Protein AF-A0A842T5D6-F1 (afdb_monomer)

Solvent-accessible surface area (backbone atoms only — not comparable to full-atom values): 11719 Å² total; per-residue (Å²): 133,87,76,59,63,80,82,83,88,84,80,86,70,78,47,55,60,54,47,52,52,49,50,51,52,53,47,25,53,52,51,33,50,43,33,45,76,50,74,67,52,75,50,101,81,67,41,67,44,78,84,56,74,56,72,67,56,36,48,51,50,15,64,78,65,44,40,44,42,70,58,49,44,52,51,50,48,53,39,40,53,52,49,51,52,52,48,50,45,62,73,70,47,82,76,74,85,58,92,53,62,68,60,45,52,55,50,46,53,53,50,50,52,54,47,38,72,66,53,51,61,61,64,62,71,56,26,54,52,44,42,54,54,50,52,52,50,32,61,75,67,76,49,82,73,57,64,32,37,51,49,30,51,29,51,49,57,38,44,73,68,44,82,91,51,93,73,59,65,36,67,68,50,48,21,60,76,43,70,31,54,69,67,62,43,52,54,50,50,50,52,34,33,78,69,69,76,41,59,93,90,112

Structure (mmCIF, N/CA/C/O backbone):
data_AF-A0A842T5D6-F1
#
_entry.id   AF-A0A842T5D6-F1
#
loop_
_atom_site.group_PDB
_atom_site.id
_atom_site.type_symbol
_atom_site.label_atom_id
_atom_site.label_alt_id
_atom_site.label_comp_id
_atom_site.label_asym_id
_atom_site.label_entity_id
_atom_site.label_seq_id
_atom_site.pdbx_PDB_ins_code
_atom_site.Cartn_x
_atom_site.Cartn_y
_atom_site.Cartn_z
_atom_site.occupancy
_atom_site.B_iso_or_equiv
_atom_site.auth_seq_id
_atom_site.auth_comp_id
_atom_site.auth_asym_id
_atom_site.auth_atom_id
_atom_site.pdbx_PDB_model_num
ATOM 1 N N . MET A 1 1 ? -28.691 -6.716 17.947 1.00 33.22 1 MET A N 1
ATOM 2 C CA . MET A 1 1 ? -27.737 -7.360 18.878 1.00 33.22 1 MET A CA 1
ATOM 3 C C . MET A 1 1 ? -26.322 -7.101 18.388 1.00 33.22 1 MET A C 1
ATOM 5 O O . MET A 1 1 ? -25.915 -7.668 17.383 1.00 33.22 1 MET A O 1
ATOM 9 N N . THR A 1 2 ? -25.600 -6.201 19.044 1.00 32.84 2 THR A N 1
ATOM 10 C CA . THR A 1 2 ? -24.241 -5.786 18.675 1.00 32.84 2 THR A CA 1
ATOM 11 C C . THR A 1 2 ? -23.240 -6.795 19.240 1.00 32.84 2 THR A C 1
ATOM 13 O O . THR A 1 2 ? -22.944 -6.778 20.432 1.00 32.84 2 THR A O 1
ATOM 16 N N . LYS A 1 3 ? -22.736 -7.714 18.406 1.00 35.47 3 LYS A N 1
ATOM 17 C CA . LYS A 1 3 ? -21.612 -8.594 18.769 1.00 35.47 3 LYS A CA 1
ATOM 18 C C . LYS A 1 3 ? -20.319 -7.781 18.705 1.00 35.47 3 LYS A C 1
ATOM 20 O O . LYS A 1 3 ? -19.611 -7.805 17.706 1.00 35.47 3 LYS A O 1
ATOM 25 N N . VAL A 1 4 ? -20.060 -7.004 19.749 1.00 40.66 4 VAL A N 1
ATOM 26 C CA . VAL A 1 4 ? -18.816 -6.248 19.903 1.00 40.66 4 VAL A CA 1
ATOM 27 C C . VAL A 1 4 ? -17.854 -7.108 20.723 1.00 40.66 4 VAL A C 1
ATOM 29 O O . VAL A 1 4 ? -18.161 -7.468 21.858 1.00 40.66 4 VAL A O 1
ATOM 32 N N . PHE A 1 5 ? -16.713 -7.485 20.143 1.00 45.88 5 PHE A N 1
ATOM 33 C CA . PHE A 1 5 ? -15.695 -8.274 20.841 1.00 45.88 5 PHE A CA 1
ATOM 34 C C . PHE A 1 5 ? -15.020 -7.427 21.929 1.00 45.88 5 PHE A C 1
ATOM 36 O O . PHE A 1 5 ? -14.322 -6.464 21.618 1.00 45.88 5 PHE A O 1
ATOM 43 N N . ASN A 1 6 ? -15.212 -7.795 23.200 1.00 37.66 6 ASN A N 1
ATOM 44 C CA . ASN A 1 6 ? -14.503 -7.206 24.336 1.00 37.66 6 ASN A CA 1
ATOM 45 C C . ASN A 1 6 ? -13.147 -7.895 24.516 1.00 37.66 6 ASN A C 1
ATOM 47 O O . ASN A 1 6 ? -13.098 -9.078 24.848 1.00 37.66 6 ASN A O 1
ATOM 51 N N . ILE A 1 7 ? -12.047 -7.161 24.341 1.00 52.44 7 ILE A N 1
ATOM 52 C CA . ILE A 1 7 ? -10.721 -7.648 24.734 1.00 52.44 7 ILE A CA 1
ATOM 53 C C . ILE A 1 7 ? -10.496 -7.255 26.195 1.00 52.44 7 ILE A C 1
ATOM 55 O O . ILE A 1 7 ? -10.352 -6.075 26.514 1.00 52.44 7 ILE A O 1
ATOM 59 N N . ALA A 1 8 ? -10.472 -8.240 27.090 1.00 41.38 8 ALA A N 1
ATOM 60 C CA . ALA A 1 8 ? -10.032 -8.048 28.466 1.00 41.38 8 ALA A CA 1
ATOM 61 C C . ALA A 1 8 ? -8.500 -7.912 28.497 1.00 41.38 8 ALA A C 1
ATOM 63 O O . ALA A 1 8 ? -7.782 -8.779 28.004 1.00 41.38 8 ALA A O 1
ATOM 64 N N . ILE A 1 9 ? -7.994 -6.818 29.067 1.00 47.47 9 ILE A N 1
ATOM 65 C CA . ILE A 1 9 ? -6.555 -6.567 29.211 1.00 47.47 9 ILE A CA 1
ATOM 66 C C . ILE A 1 9 ? -6.122 -6.982 30.627 1.00 47.47 9 ILE A C 1
ATOM 68 O O . ILE A 1 9 ? -6.427 -6.233 31.556 1.00 47.47 9 ILE A O 1
ATOM 72 N N . LYS A 1 10 ? -5.406 -8.119 30.801 1.00 39.44 10 LYS A N 1
ATOM 73 C CA . LYS A 1 10 ? -4.280 -8.281 31.771 1.00 39.44 10 LYS A CA 1
ATOM 74 C C . LYS A 1 10 ? -3.634 -9.691 31.887 1.00 39.44 10 LYS A C 1
ATOM 76 O O . LYS A 1 10 ? -4.327 -10.695 31.866 1.00 39.44 10 LYS A O 1
ATOM 81 N N . GLN A 1 11 ? -2.325 -9.636 32.219 1.00 38.28 11 GLN A N 1
ATOM 82 C CA . GLN A 1 11 ? -1.329 -10.617 32.738 1.00 38.28 11 GLN A CA 1
ATOM 83 C C . GLN A 1 11 ? -0.495 -11.477 31.750 1.00 38.28 11 GLN A C 1
ATOM 85 O O . GLN A 1 11 ? -0.911 -11.768 30.641 1.00 38.28 11 GLN A O 1
ATOM 90 N N . L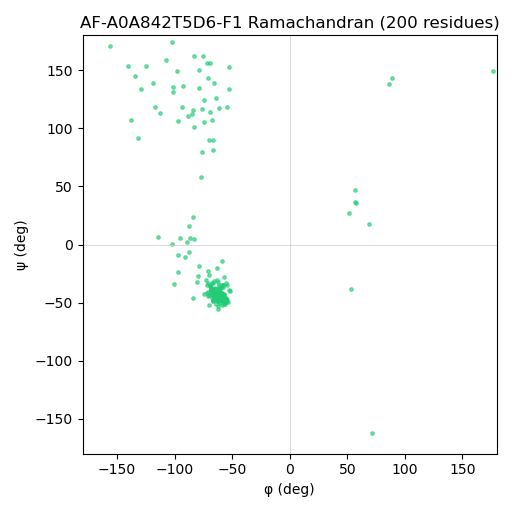YS A 1 12 ? 0.781 -11.710 32.126 1.00 49.66 12 LYS A N 1
ATOM 91 C CA . LYS A 1 12 ? 1.970 -11.9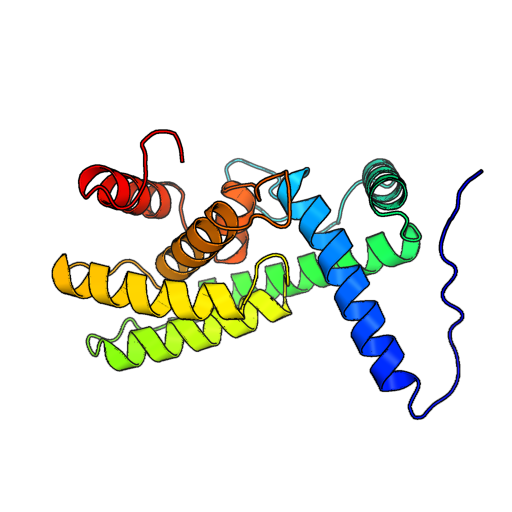35 31.267 1.00 49.66 12 LYS A CA 1
ATOM 92 C C . LYS A 1 12 ? 2.346 -13.419 31.059 1.00 49.66 12 LYS A C 1
ATOM 94 O O . LYS A 1 12 ? 2.287 -14.202 32.000 1.00 49.66 12 LYS A O 1
ATOM 99 N N . SER A 1 13 ? 2.929 -13.702 29.880 1.00 60.94 13 SER A N 1
ATOM 100 C CA . SER A 1 13 ? 3.458 -14.975 29.313 1.00 60.94 13 SER A CA 1
ATOM 101 C C . SER A 1 13 ? 2.447 -15.877 28.574 1.00 60.94 13 SER A C 1
ATOM 103 O O . SER A 1 13 ? 1.303 -15.982 28.985 1.00 60.94 13 SER A O 1
ATOM 105 N N . GLN A 1 14 ? 2.872 -16.447 27.425 1.00 54.69 14 GLN A N 1
ATOM 106 C CA . GLN A 1 14 ? 2.092 -17.079 26.322 1.00 54.69 14 GLN A CA 1
ATOM 107 C C . GLN A 1 14 ? 0.954 -16.232 25.714 1.00 54.69 14 GLN A C 1
ATOM 109 O O . GLN A 1 14 ? 0.797 -16.183 24.489 1.00 54.69 14 GLN A O 1
ATOM 114 N N . ASP A 1 15 ? 0.234 -15.491 26.542 1.00 56.53 15 ASP A N 1
ATOM 115 C CA . ASP A 1 15 ? -0.840 -14.586 26.163 1.00 56.53 15 ASP A CA 1
ATOM 116 C C . ASP A 1 15 ? -0.332 -13.329 25.452 1.00 56.53 15 ASP A C 1
ATOM 118 O O . ASP A 1 15 ? -1.050 -12.774 24.631 1.00 56.53 15 ASP A O 1
ATOM 122 N N . GLU A 1 16 ? 0.930 -12.924 25.641 1.00 58.12 16 GLU A N 1
ATOM 123 C CA . GLU A 1 16 ? 1.529 -11.810 24.883 1.00 58.12 16 GLU A CA 1
ATOM 124 C C . GLU A 1 16 ? 1.665 -12.129 23.387 1.00 58.12 16 GLU A C 1
ATOM 126 O O . GLU A 1 16 ? 1.369 -11.288 22.537 1.00 58.12 16 GLU A O 1
ATOM 131 N N . LEU A 1 17 ? 2.069 -13.359 23.043 1.00 59.62 17 LEU A N 1
ATOM 132 C CA . LEU A 1 17 ? 2.146 -13.801 21.648 1.00 59.62 17 LEU A CA 1
ATOM 133 C C . LEU A 1 17 ? 0.745 -13.860 21.038 1.00 59.62 17 LEU A C 1
ATOM 135 O O . LEU A 1 17 ? 0.534 -13.295 19.965 1.00 59.62 17 LEU A O 1
ATOM 139 N N . LYS A 1 18 ? -0.228 -14.449 21.746 1.00 58.88 18 LYS A N 1
ATOM 140 C CA . LYS A 1 18 ? -1.633 -14.472 21.308 1.00 58.88 18 LYS A CA 1
ATOM 141 C C . LYS A 1 18 ? -2.207 -13.063 21.152 1.00 58.88 18 LYS A C 1
ATOM 143 O O . LYS A 1 18 ? -2.833 -12.785 20.134 1.00 58.88 18 LYS A O 1
ATOM 148 N N . TYR A 1 19 ? -1.936 -12.162 22.093 1.00 61.53 19 TYR A N 1
ATOM 149 C CA . TYR A 1 19 ? -2.361 -10.766 22.041 1.00 61.53 19 TYR A CA 1
ATOM 150 C C . TYR A 1 19 ? -1.726 -10.027 20.864 1.00 61.53 19 TYR A C 1
ATOM 152 O O . TYR A 1 19 ? -2.423 -9.333 20.137 1.00 61.53 19 TYR A O 1
ATOM 160 N N . SER A 1 20 ? -0.424 -10.204 20.620 1.00 68.81 20 SER A N 1
ATOM 161 C CA . SER A 1 20 ? 0.259 -9.567 19.488 1.00 68.81 20 SER A CA 1
ATOM 162 C C . SER A 1 20 ? -0.260 -10.063 18.134 1.00 68.81 20 SER A C 1
ATOM 164 O O . SER A 1 20 ? -0.455 -9.265 17.217 1.00 68.81 20 SER A O 1
ATOM 166 N N . LEU A 1 21 ? -0.540 -11.365 18.008 1.00 70.81 21 LEU A N 1
ATOM 167 C CA . LEU A 1 21 ? -1.149 -11.950 16.814 1.00 70.81 21 LEU A CA 1
ATOM 168 C C . LEU A 1 21 ? -2.570 -11.423 16.617 1.00 70.81 21 LEU A C 1
ATOM 170 O O . LEU A 1 21 ? -2.922 -11.014 15.512 1.00 70.81 21 LEU A O 1
ATOM 174 N N . TYR A 1 22 ? -3.351 -11.364 17.695 1.00 82.12 22 TYR A N 1
ATOM 175 C CA . TYR A 1 22 ? -4.700 -10.820 17.672 1.00 82.12 22 TYR A CA 1
ATOM 176 C C . TYR A 1 22 ? -4.691 -9.336 17.294 1.00 82.12 22 TYR A C 1
ATOM 178 O O . TYR A 1 22 ? -5.391 -8.943 16.369 1.00 82.12 22 TYR A O 1
ATOM 186 N N . TYR A 1 23 ? -3.838 -8.520 17.917 1.00 86.31 23 TYR A N 1
ATOM 187 C CA . TYR A 1 23 ? -3.688 -7.104 17.586 1.00 86.31 23 TYR A CA 1
ATOM 188 C C . TYR A 1 23 ? -3.314 -6.905 16.118 1.00 86.31 23 TYR A C 1
ATOM 190 O O . TYR A 1 23 ? -3.910 -6.069 15.450 1.00 86.31 23 TYR A O 1
ATOM 198 N N . ASN A 1 24 ? -2.385 -7.701 15.582 1.00 87.12 24 ASN A N 1
ATOM 199 C CA . ASN A 1 24 ? -2.020 -7.634 14.167 1.00 87.12 24 ASN A CA 1
ATOM 200 C C . ASN A 1 24 ? -3.191 -8.000 13.247 1.00 87.12 24 ASN A C 1
ATOM 202 O O . ASN A 1 24 ? -3.380 -7.338 12.228 1.00 87.12 24 ASN A O 1
ATOM 206 N N . PHE A 1 25 ? -3.992 -9.002 13.614 1.00 90.31 25 PHE A N 1
ATOM 207 C CA . PHE A 1 25 ? -5.207 -9.362 12.884 1.00 90.31 25 PHE A CA 1
ATOM 208 C C . PHE A 1 25 ? -6.244 -8.227 12.911 1.00 90.31 25 PHE A C 1
ATOM 210 O O . PHE A 1 25 ? -6.761 -7.837 11.864 1.00 90.31 25 PHE A O 1
ATOM 217 N N . VAL A 1 26 ? -6.498 -7.636 14.084 1.00 93.06 26 VAL A N 1
ATOM 218 C CA . VAL A 1 26 ? -7.382 -6.469 14.243 1.00 93.06 26 VAL A CA 1
ATOM 219 C C . VAL A 1 26 ? -6.855 -5.281 13.428 1.00 93.06 26 VAL A C 1
ATOM 221 O O . VAL A 1 26 ? -7.607 -4.694 12.653 1.00 93.06 26 VAL A O 1
ATOM 224 N N . LYS A 1 27 ? -5.554 -4.972 13.521 1.00 94.75 27 LYS A N 1
ATOM 225 C CA . LYS A 1 27 ? -4.879 -3.914 12.753 1.00 94.75 27 LYS A CA 1
ATOM 226 C C . LYS A 1 27 ? -5.048 -4.124 11.252 1.00 94.75 27 LYS A C 1
ATOM 228 O O . LYS A 1 27 ? -5.433 -3.193 10.552 1.00 94.75 27 LYS A O 1
ATOM 233 N N . GLN A 1 28 ? -4.796 -5.336 10.761 1.00 94.56 28 GLN A N 1
ATOM 234 C CA . GLN A 1 28 ? -4.985 -5.693 9.356 1.00 94.56 28 GLN A CA 1
ATOM 235 C C . GLN A 1 28 ? -6.434 -5.480 8.919 1.00 94.56 28 GLN A C 1
ATOM 237 O O . GLN A 1 28 ? -6.662 -4.821 7.908 1.00 94.56 28 GLN A O 1
ATOM 242 N N . LYS A 1 29 ? -7.410 -5.975 9.687 1.00 94.38 29 LYS A N 1
ATOM 243 C CA . LYS A 1 29 ? -8.832 -5.858 9.343 1.00 94.38 29 LYS A CA 1
ATOM 244 C C . LYS A 1 29 ? -9.294 -4.398 9.285 1.00 94.38 29 LYS A C 1
ATOM 246 O O . LYS A 1 29 ? -9.894 -3.990 8.293 1.00 94.38 29 LYS A O 1
ATOM 251 N N . VAL A 1 30 ? -8.964 -3.600 10.306 1.00 95.81 30 VAL A N 1
ATOM 252 C CA . VAL A 1 30 ? -9.316 -2.169 10.369 1.00 95.81 30 VAL A CA 1
ATOM 253 C C . VAL A 1 30 ? -8.663 -1.397 9.233 1.00 95.81 30 VAL A C 1
ATOM 255 O O . VAL A 1 30 ? -9.346 -0.701 8.484 1.00 95.81 30 VAL A O 1
ATOM 258 N N . LEU A 1 31 ? -7.342 -1.517 9.078 1.00 95.94 31 LEU A N 1
ATOM 259 C CA . LEU A 1 31 ? -6.627 -0.741 8.071 1.00 95.94 31 LEU A CA 1
ATOM 260 C C . LEU A 1 31 ? -7.007 -1.169 6.659 1.00 95.94 31 LEU A C 1
ATOM 262 O O . LEU A 1 31 ? -7.084 -0.319 5.779 1.00 95.94 31 LEU A O 1
ATOM 266 N N . ARG A 1 32 ? -7.302 -2.449 6.426 1.00 94.62 32 ARG A N 1
ATOM 267 C CA . ARG A 1 32 ? -7.768 -2.893 5.115 1.00 94.62 32 ARG A CA 1
ATOM 268 C C . ARG A 1 32 ? -9.107 -2.259 4.754 1.00 94.62 32 ARG A C 1
ATOM 270 O O . ARG A 1 32 ? -9.198 -1.670 3.679 1.00 94.62 32 ARG A O 1
ATOM 277 N N . TYR A 1 33 ? -10.070 -2.270 5.678 1.00 94.62 33 TYR A N 1
ATOM 278 C CA . TYR A 1 33 ? -11.346 -1.582 5.482 1.00 94.62 33 TYR A CA 1
ATOM 279 C C . TYR A 1 33 ? -11.130 -0.096 5.165 1.00 94.62 33 TYR A C 1
ATOM 281 O O . TYR A 1 33 ? -11.655 0.407 4.175 1.00 94.62 33 TYR A O 1
ATOM 289 N N . VAL A 1 34 ? -10.274 0.596 5.928 1.00 94.06 34 VAL A N 1
ATOM 290 C CA . VAL A 1 34 ? -9.919 2.005 5.672 1.00 94.06 34 VAL A CA 1
ATOM 291 C C . VAL A 1 34 ? -9.321 2.198 4.276 1.00 94.06 34 VAL A C 1
ATOM 293 O O . VAL A 1 34 ? -9.669 3.156 3.589 1.00 94.06 34 VAL A O 1
ATOM 296 N N . PHE A 1 35 ? -8.432 1.307 3.831 1.00 94.31 35 PHE A N 1
ATOM 297 C CA . PHE A 1 35 ? -7.798 1.414 2.517 1.00 94.31 35 PHE A CA 1
ATOM 298 C C . PHE A 1 35 ? -8.757 1.138 1.349 1.00 94.31 35 PHE A C 1
ATOM 300 O O . PHE A 1 35 ? -8.508 1.650 0.252 1.00 94.31 35 PHE A O 1
ATOM 307 N N . GLN A 1 36 ? -9.817 0.361 1.570 1.00 93.31 36 GLN A N 1
ATOM 308 C CA . GLN A 1 36 ? -10.852 0.040 0.581 1.00 93.31 36 GLN A CA 1
ATOM 309 C C . GLN A 1 36 ? -11.921 1.141 0.508 1.00 93.31 36 GLN A C 1
ATOM 311 O O . GLN A 1 36 ? -12.270 1.619 -0.573 1.00 93.31 36 GLN A O 1
ATOM 316 N N . THR A 1 37 ? -12.414 1.613 1.653 1.00 90.12 37 THR A N 1
ATOM 317 C CA . THR A 1 37 ? -13.629 2.444 1.700 1.00 90.12 37 THR A CA 1
ATOM 318 C C . THR A 1 37 ? -13.352 3.934 1.839 1.00 90.12 37 THR A C 1
ATOM 320 O O . THR A 1 37 ? -14.059 4.739 1.232 1.00 90.12 37 THR A O 1
ATOM 323 N N . LEU A 1 38 ? -12.295 4.322 2.554 1.00 88.69 38 LEU A N 1
ATOM 324 C CA . LEU A 1 38 ? -12.013 5.717 2.885 1.00 88.69 38 LEU A CA 1
ATOM 325 C C . LEU A 1 38 ? -10.832 6.265 2.091 1.00 88.69 38 LEU A C 1
ATOM 327 O O . LEU A 1 38 ? -9.972 5.533 1.615 1.00 88.69 38 LEU A O 1
ATOM 331 N N . CYS A 1 39 ? -10.755 7.588 1.976 1.00 82.56 39 CYS A N 1
ATOM 332 C CA . CYS A 1 39 ? -9.559 8.273 1.500 1.00 82.56 39 CYS A CA 1
ATOM 333 C C . CYS A 1 39 ? -8.964 9.069 2.662 1.00 82.56 39 CYS A C 1
ATOM 335 O O . CYS A 1 39 ? -9.565 10.038 3.121 1.00 82.56 39 CYS A O 1
ATOM 337 N N . PHE A 1 40 ? -7.780 8.686 3.147 1.00 79.94 40 PHE A N 1
ATOM 338 C CA . PHE A 1 40 ? -7.102 9.404 4.241 1.00 79.94 40 PHE A CA 1
ATOM 339 C C . PHE A 1 40 ? -6.289 10.619 3.756 1.00 79.94 40 PHE A C 1
ATOM 341 O O . PHE A 1 40 ? -5.343 11.072 4.409 1.00 79.94 40 PHE A O 1
ATOM 348 N N . VAL A 1 41 ? -6.673 11.152 2.595 1.00 75.12 41 VAL A N 1
ATOM 349 C CA . VAL A 1 41 ? -6.043 12.275 1.906 1.00 75.12 41 VAL A CA 1
ATOM 350 C C . VAL A 1 41 ? -7.052 13.408 1.819 1.00 75.12 41 VAL A C 1
ATOM 352 O O . VAL A 1 41 ? -8.117 13.250 1.232 1.00 75.12 41 VAL A O 1
ATOM 355 N N . LYS A 1 42 ? -6.729 14.548 2.431 1.00 64.19 42 LYS A N 1
ATOM 356 C CA . LYS A 1 42 ? -7.688 15.634 2.665 1.00 64.19 42 LYS A CA 1
ATOM 357 C C . LYS A 1 42 ? -7.939 16.513 1.434 1.00 64.19 42 LYS A C 1
ATOM 359 O O . LYS A 1 42 ? -8.985 17.144 1.347 1.00 64.19 42 LYS A O 1
ATOM 364 N N . ASP A 1 43 ? -6.975 16.616 0.521 1.00 62.97 43 ASP A N 1
ATOM 365 C CA . ASP A 1 43 ? -6.981 17.624 -0.542 1.00 62.97 43 ASP A CA 1
ATOM 366 C C . ASP A 1 43 ? -6.155 17.224 -1.781 1.00 62.97 43 ASP A C 1
ATOM 368 O O . ASP A 1 43 ? -5.381 16.264 -1.772 1.00 62.97 43 ASP A O 1
ATOM 372 N N . SER A 1 44 ? -6.281 18.015 -2.856 1.00 59.53 44 SER A N 1
ATOM 373 C CA . SER A 1 44 ? -5.457 17.928 -4.078 1.00 59.53 44 SER A CA 1
ATOM 374 C C . SER A 1 44 ? -3.957 18.117 -3.820 1.00 59.53 44 SER A C 1
ATOM 376 O O . SER A 1 44 ? -3.133 17.798 -4.673 1.00 59.53 44 SER A O 1
ATOM 378 N N . ARG A 1 45 ? -3.596 18.614 -2.629 1.00 60.19 45 ARG A N 1
ATOM 379 C CA . ARG A 1 45 ? -2.215 18.746 -2.142 1.00 60.19 45 ARG A CA 1
ATOM 380 C C . ARG A 1 45 ? -1.705 17.483 -1.450 1.00 60.19 45 ARG A C 1
ATOM 382 O O . ARG A 1 45 ? -0.600 17.494 -0.908 1.00 60.19 45 ARG A O 1
ATOM 389 N N . GLU A 1 46 ? -2.494 16.413 -1.463 1.00 65.31 46 GLU A N 1
ATOM 390 C CA . GLU A 1 46 ? -2.125 15.108 -0.937 1.00 65.31 46 GLU A CA 1
ATOM 391 C C . GLU A 1 46 ? -1.722 15.142 0.556 1.00 65.31 46 GLU A C 1
ATOM 393 O O . GLU A 1 46 ? -0.808 14.426 0.991 1.00 65.31 46 GLU A O 1
ATOM 398 N N . LYS A 1 47 ? -2.375 15.984 1.375 1.00 69.06 47 LYS A N 1
ATOM 399 C CA . LYS A 1 47 ? -2.130 16.036 2.827 1.00 69.06 47 LYS A CA 1
ATOM 400 C C . LYS A 1 47 ? -2.833 14.888 3.551 1.00 69.06 47 LYS A C 1
ATOM 402 O O . LYS A 1 47 ? -4.009 14.624 3.317 1.00 69.06 47 LYS A O 1
ATOM 407 N N . ILE A 1 48 ? -2.118 14.237 4.470 1.00 72.00 48 ILE A N 1
ATOM 408 C CA . ILE A 1 48 ? -2.687 13.200 5.346 1.00 72.00 48 ILE A CA 1
ATOM 409 C C . ILE A 1 48 ? -3.622 13.851 6.368 1.00 72.00 48 ILE A C 1
ATOM 411 O O . ILE A 1 48 ? -3.322 14.928 6.892 1.00 72.00 48 ILE A O 1
ATOM 415 N N . LEU A 1 49 ? -4.719 13.169 6.690 1.00 73.69 49 LEU A N 1
ATOM 416 C CA . LEU A 1 49 ? -5.553 13.477 7.851 1.00 73.69 49 LEU A CA 1
ATOM 417 C C . LEU A 1 49 ? -4.782 13.189 9.148 1.00 73.69 49 LEU A C 1
ATOM 419 O O . LEU A 1 49 ? -4.804 12.080 9.655 1.00 73.69 49 LEU A O 1
ATOM 423 N N . ILE A 1 50 ? -4.059 14.177 9.677 1.00 67.44 50 ILE A N 1
ATOM 424 C CA . ILE A 1 50 ? -3.277 14.007 10.919 1.00 67.44 50 ILE A CA 1
ATOM 425 C C . ILE A 1 50 ? -4.195 13.938 12.148 1.00 67.44 50 ILE A C 1
ATOM 427 O O . ILE A 1 50 ? -3.893 13.236 13.102 1.00 67.44 50 ILE A O 1
ATOM 431 N N . ASN A 1 51 ? -5.342 14.618 12.103 1.00 71.31 51 ASN A N 1
ATOM 432 C CA . ASN A 1 51 ? -6.270 14.713 13.234 1.00 71.31 51 ASN A CA 1
ATOM 433 C C . ASN A 1 51 ? -7.280 13.549 13.283 1.00 71.31 51 ASN A C 1
ATOM 435 O O . ASN A 1 51 ? -8.307 13.671 13.944 1.00 71.31 51 ASN A O 1
ATOM 439 N N . GLY A 1 52 ? -7.027 12.463 12.545 1.00 79.56 52 GLY A N 1
ATOM 440 C CA . GLY A 1 52 ? -7.955 11.341 12.443 1.00 79.56 52 GLY A CA 1
ATOM 441 C C . GLY A 1 52 ? -9.211 11.643 11.621 1.00 79.56 52 GLY A C 1
ATOM 442 O O . GLY A 1 52 ? -9.251 12.578 10.812 1.00 79.56 52 GLY A O 1
ATOM 443 N N . PHE A 1 53 ? -10.226 10.804 11.816 1.00 85.25 53 PHE A N 1
ATOM 444 C CA . PHE A 1 53 ? -11.551 10.931 11.211 1.00 85.25 53 PHE A CA 1
ATOM 445 C C . PHE A 1 53 ? -12.574 11.497 12.211 1.00 85.25 53 PHE A C 1
ATOM 447 O O . PHE A 1 53 ? -12.279 11.688 13.389 1.00 85.25 53 PHE A O 1
ATOM 454 N N . SER A 1 54 ? -13.795 11.780 11.752 1.00 88.69 54 SER A N 1
ATOM 455 C CA . SER A 1 54 ? -14.897 12.124 12.656 1.00 88.69 54 SER A CA 1
ATOM 456 C C . SER A 1 54 ? -15.335 10.906 13.481 1.00 88.69 54 SER A C 1
ATOM 458 O O . SER A 1 54 ? -15.172 9.762 13.053 1.00 88.69 54 SER A O 1
ATOM 460 N N . SER A 1 55 ? -15.956 11.137 14.643 1.00 89.88 55 SER A N 1
ATOM 461 C CA . SER A 1 55 ? -16.508 10.058 15.483 1.00 89.88 55 SER A CA 1
ATOM 462 C C . SER A 1 55 ? -17.502 9.169 14.726 1.00 89.88 55 SER A C 1
ATOM 464 O O . SER A 1 55 ? -17.551 7.965 14.951 1.00 89.88 55 SER A O 1
ATOM 466 N N . GLN A 1 56 ? -18.252 9.748 13.784 1.00 92.62 56 GLN A N 1
ATOM 467 C CA . GLN A 1 56 ? -19.182 9.009 12.933 1.00 92.62 56 GLN A CA 1
ATOM 468 C C . GLN A 1 56 ? -18.461 7.966 12.064 1.00 92.62 56 GLN A C 1
ATOM 470 O O . GLN A 1 56 ? -18.871 6.811 12.034 1.00 92.62 56 GLN A O 1
ATOM 475 N N . ILE A 1 57 ? -17.336 8.335 11.444 1.00 92.19 57 ILE A N 1
ATOM 476 C CA . ILE A 1 57 ? -16.533 7.412 10.631 1.00 92.19 57 ILE A CA 1
ATOM 477 C C . ILE A 1 57 ? -15.944 6.292 11.498 1.00 92.19 57 ILE A C 1
ATOM 479 O O . ILE A 1 57 ? -15.953 5.131 11.100 1.00 92.19 57 ILE A O 1
ATOM 483 N N . TYR A 1 58 ? -15.450 6.604 12.702 1.00 93.81 58 TYR A N 1
ATOM 484 C CA . TYR A 1 58 ? -14.944 5.567 13.609 1.00 93.81 58 TYR A CA 1
ATOM 485 C C . TYR A 1 58 ? -16.030 4.564 14.007 1.00 93.81 58 TYR A C 1
ATOM 487 O O . TYR A 1 58 ? -15.766 3.359 14.049 1.00 93.81 58 TYR A O 1
ATOM 495 N N . ARG A 1 59 ? -17.254 5.044 14.247 1.00 93.56 59 ARG A N 1
ATOM 496 C CA . ARG A 1 59 ? -18.413 4.196 14.531 1.00 93.56 59 ARG A CA 1
ATOM 497 C C . ARG A 1 59 ? -18.782 3.306 13.344 1.00 93.56 59 ARG A C 1
ATOM 499 O O . ARG A 1 59 ? -19.040 2.125 13.552 1.00 93.56 59 ARG A O 1
ATOM 506 N N . GLU A 1 60 ? -18.768 3.843 12.128 1.00 94.81 60 GLU A N 1
ATOM 507 C CA . GLU A 1 60 ? -19.019 3.073 10.901 1.00 94.81 60 GLU A CA 1
ATOM 508 C C . GLU A 1 60 ? -17.982 1.958 10.727 1.00 94.81 60 GLU A C 1
ATOM 510 O O . GLU A 1 60 ? -18.342 0.791 10.605 1.00 94.81 60 GLU A O 1
ATOM 515 N N . ILE A 1 61 ? -16.686 2.273 10.833 1.00 94.44 61 ILE A N 1
ATOM 516 C CA . ILE A 1 61 ? -15.618 1.263 10.739 1.00 94.44 61 ILE A CA 1
ATOM 517 C C . ILE A 1 61 ? -15.773 0.198 11.835 1.00 94.44 61 ILE A C 1
ATOM 519 O O . ILE A 1 61 ? -15.587 -0.989 11.578 1.00 94.44 61 ILE A O 1
ATOM 523 N N . SER A 1 62 ? -16.112 0.604 13.060 1.00 94.44 62 SER A N 1
ATOM 524 C CA . SER A 1 62 ? -16.375 -0.300 14.188 1.00 94.44 62 SER A CA 1
ATOM 525 C C . SER A 1 62 ? -17.493 -1.300 13.880 1.00 94.44 62 SER A C 1
ATOM 527 O O . SER A 1 62 ? -17.328 -2.500 14.109 1.00 94.44 62 SER A O 1
ATOM 529 N N . GLN A 1 63 ? -18.597 -0.826 13.297 1.00 94.44 63 GLN A N 1
ATOM 530 C CA . GLN A 1 63 ? -19.733 -1.664 12.910 1.00 94.44 63 GLN A CA 1
ATOM 531 C C . GLN A 1 63 ? -19.369 -2.640 11.787 1.00 94.44 63 GLN A C 1
ATOM 533 O O . GLN A 1 63 ? -19.614 -3.835 11.930 1.00 94.44 63 GLN A O 1
ATOM 538 N N . GLU A 1 64 ? -18.717 -2.156 10.731 1.00 93.75 64 GLU A N 1
ATOM 539 C CA . GLU A 1 64 ? -18.351 -2.959 9.555 1.00 93.75 64 GLU A CA 1
ATOM 540 C C . GLU A 1 64 ? -17.263 -3.995 9.863 1.00 93.75 64 GLU A C 1
ATOM 542 O O . GLU A 1 64 ? -17.264 -5.123 9.368 1.00 93.75 64 GLU A O 1
ATOM 547 N N . THR A 1 65 ? -16.319 -3.645 10.736 1.00 92.44 65 THR A N 1
ATOM 548 C CA . THR A 1 65 ? -15.223 -4.549 11.106 1.00 92.44 65 THR A CA 1
ATOM 549 C C . THR A 1 65 ? -15.537 -5.420 12.321 1.00 92.44 65 THR A C 1
ATOM 551 O O . THR A 1 65 ? -14.805 -6.387 12.568 1.00 92.44 65 THR A O 1
ATOM 554 N N . TYR A 1 66 ? -16.631 -5.148 13.039 1.00 93.75 66 TYR A N 1
ATOM 555 C CA . TYR A 1 66 ? -17.000 -5.768 14.320 1.00 93.75 66 TYR A CA 1
ATOM 556 C C . TYR A 1 66 ? -15.919 -5.614 15.405 1.00 93.75 66 TYR A C 1
ATOM 558 O O . TYR A 1 66 ? -15.677 -6.523 16.204 1.00 93.75 66 TYR A O 1
ATOM 566 N N . ILE A 1 67 ? -15.242 -4.465 15.423 1.00 92.00 67 ILE A N 1
ATOM 567 C CA . ILE A 1 67 ? -14.158 -4.138 16.358 1.00 92.00 67 ILE A CA 1
ATOM 568 C C . ILE A 1 67 ? -14.584 -2.925 17.175 1.00 92.00 67 ILE A C 1
ATOM 570 O O . ILE A 1 67 ? -15.148 -1.986 16.635 1.00 92.00 67 ILE A O 1
ATOM 574 N N . GLN A 1 68 ? -14.296 -2.925 18.478 1.00 91.44 68 GLN A N 1
ATOM 575 C CA . GLN A 1 68 ? -14.641 -1.811 19.363 1.00 91.44 68 GLN A CA 1
ATOM 576 C C . GLN A 1 68 ? -14.128 -0.464 18.836 1.00 91.44 68 GLN A C 1
ATOM 578 O O . GLN A 1 68 ? -12.953 -0.331 18.495 1.00 91.44 68 GLN A O 1
ATOM 583 N N . GLU A 1 69 ? -14.993 0.554 18.859 1.00 92.25 69 GLU A N 1
ATOM 584 C CA . GLU A 1 69 ? -14.705 1.903 18.348 1.00 92.25 69 GLU A CA 1
ATOM 585 C C . GLU A 1 69 ? -13.408 2.493 18.921 1.00 92.25 69 GLU A C 1
ATOM 587 O O . GLU A 1 69 ? -12.615 3.072 18.180 1.00 92.25 69 GLU A O 1
ATOM 592 N N . PHE A 1 70 ? -13.130 2.286 20.214 1.00 90.44 70 PHE A N 1
ATOM 593 C CA . PHE A 1 70 ? -11.892 2.785 20.817 1.00 90.44 70 PHE A CA 1
ATOM 594 C C . PHE A 1 70 ? -10.635 2.113 20.235 1.00 90.44 70 PHE A C 1
ATOM 596 O O . PHE A 1 70 ? -9.630 2.790 20.036 1.00 90.44 70 PHE A O 1
ATOM 603 N N . LEU A 1 71 ? -10.682 0.811 19.923 1.00 92.06 71 LEU A N 1
ATOM 604 C CA . LEU A 1 71 ? -9.563 0.095 19.297 1.00 92.06 71 LEU A CA 1
ATOM 605 C C . LEU A 1 71 ? -9.369 0.546 17.855 1.00 92.06 71 LEU A C 1
ATOM 607 O O . LEU A 1 71 ? -8.240 0.778 17.434 1.00 92.06 71 LEU A O 1
ATOM 611 N N . VAL A 1 72 ? -10.469 0.699 17.112 1.00 94.06 72 VAL A N 1
ATOM 612 C CA . VAL A 1 72 ? -10.450 1.246 15.751 1.00 94.06 72 VAL A CA 1
ATOM 613 C C . VAL A 1 72 ? -9.766 2.611 15.747 1.00 94.06 72 VAL A C 1
ATOM 615 O O . VAL A 1 72 ? -8.868 2.847 14.937 1.00 94.06 72 VAL A O 1
ATOM 618 N N . LYS A 1 73 ? -10.156 3.490 16.676 1.00 93.38 73 LYS A N 1
ATOM 619 C CA . LYS A 1 73 ? -9.573 4.822 16.818 1.00 93.38 73 LYS A CA 1
ATOM 620 C C . LYS A 1 73 ? -8.066 4.756 17.075 1.00 93.38 73 LYS A C 1
ATOM 622 O O . LYS A 1 73 ? -7.320 5.355 16.306 1.00 93.38 73 LYS A O 1
ATOM 627 N N . ILE A 1 74 ? -7.627 3.979 18.071 1.00 92.44 74 ILE A N 1
ATOM 628 C CA . ILE A 1 74 ? -6.201 3.800 18.403 1.00 92.44 74 ILE A CA 1
ATOM 629 C C . ILE A 1 74 ? -5.410 3.308 17.185 1.00 92.44 74 ILE A C 1
ATOM 631 O O . ILE A 1 74 ? -4.419 3.925 16.807 1.00 92.44 74 ILE A O 1
ATOM 635 N N . ILE A 1 75 ? -5.876 2.245 16.524 1.00 94.88 75 ILE A N 1
ATOM 636 C CA . ILE A 1 75 ? -5.192 1.648 15.368 1.00 94.88 75 ILE A CA 1
ATOM 637 C C . ILE A 1 75 ? -5.020 2.662 14.233 1.00 94.88 75 ILE A C 1
ATOM 639 O O . ILE A 1 75 ? -3.958 2.733 13.611 1.00 94.88 75 ILE A O 1
ATOM 643 N N . ILE A 1 76 ? -6.068 3.432 13.939 1.00 94.38 76 ILE A N 1
ATOM 644 C CA . ILE A 1 76 ? -6.047 4.413 12.853 1.00 94.38 76 ILE A CA 1
ATOM 645 C C . ILE A 1 76 ? -5.150 5.598 13.208 1.00 94.38 76 ILE A C 1
ATOM 647 O O . ILE A 1 76 ? -4.369 6.029 12.363 1.00 94.38 76 ILE A O 1
ATOM 651 N N . GLU A 1 77 ? -5.238 6.122 14.429 1.00 91.94 77 GLU A N 1
ATOM 652 C CA . GLU A 1 77 ? -4.401 7.238 14.880 1.00 91.94 77 GLU A CA 1
ATOM 653 C C . GLU A 1 77 ? -2.913 6.854 14.891 1.00 91.94 77 GLU A C 1
ATOM 655 O O . GLU A 1 77 ? -2.088 7.592 14.345 1.00 91.94 77 GLU A O 1
ATOM 660 N N . GLU A 1 78 ? -2.571 5.664 15.399 1.00 92.75 78 GLU A N 1
ATOM 661 C CA . GLU A 1 78 ? -1.211 5.114 15.338 1.00 92.75 78 GLU A CA 1
ATOM 662 C C . GLU A 1 78 ? -0.721 4.986 13.891 1.00 92.75 78 GLU A C 1
ATOM 664 O O . GLU A 1 78 ? 0.370 5.454 13.555 1.00 92.75 78 GLU A O 1
ATOM 669 N N . PHE A 1 79 ? -1.541 4.411 13.005 1.00 94.31 79 PHE A N 1
ATOM 670 C CA . PHE A 1 79 ? -1.218 4.293 11.583 1.00 94.31 79 PHE A CA 1
ATOM 671 C C . PHE A 1 79 ? -0.958 5.657 10.930 1.00 94.31 79 PHE A C 1
ATOM 673 O O . PHE A 1 79 ? 0.039 5.820 10.223 1.00 94.31 79 PHE A O 1
ATOM 680 N N . LEU A 1 80 ? -1.830 6.645 11.150 1.00 92.06 80 LEU A N 1
ATOM 681 C CA . LEU A 1 80 ? -1.697 7.976 10.554 1.00 92.06 80 LEU A CA 1
ATOM 682 C C . LEU A 1 80 ? -0.422 8.671 11.045 1.00 92.06 80 LEU A C 1
ATOM 684 O O . LEU A 1 80 ? 0.283 9.303 10.250 1.00 92.06 80 LEU A O 1
ATOM 688 N N . GLN A 1 81 ? -0.085 8.498 12.324 1.00 90.50 81 GLN A N 1
ATOM 689 C CA . GLN A 1 81 ? 1.139 9.028 12.910 1.00 90.50 81 GLN A CA 1
ATOM 690 C C . GLN A 1 81 ? 2.395 8.349 12.339 1.00 90.50 81 GLN A C 1
ATOM 692 O O . GLN A 1 81 ? 3.346 9.038 11.948 1.00 90.50 81 GLN A O 1
ATOM 697 N N . GLU A 1 82 ? 2.403 7.015 12.235 1.00 92.31 82 GLU A N 1
ATOM 698 C CA . GLU A 1 82 ? 3.486 6.248 11.607 1.00 92.31 82 GLU A CA 1
ATOM 699 C C . GLU A 1 82 ? 3.670 6.642 10.137 1.00 92.31 82 GLU A C 1
ATOM 701 O O . GLU A 1 82 ? 4.794 6.892 9.690 1.00 92.31 82 GLU A O 1
ATOM 706 N N . LEU A 1 83 ? 2.572 6.768 9.388 1.00 90.88 83 LEU A N 1
ATOM 707 C CA . LEU A 1 83 ? 2.587 7.175 7.989 1.00 90.88 83 LEU A CA 1
ATOM 708 C C . LEU A 1 83 ? 3.147 8.592 7.823 1.00 90.88 83 LEU A C 1
ATOM 710 O O . LEU A 1 83 ? 3.963 8.839 6.931 1.00 90.88 83 LEU A O 1
ATOM 714 N N . GLN A 1 84 ? 2.748 9.532 8.683 1.00 88.12 84 GLN A N 1
ATOM 715 C CA . GLN A 1 84 ? 3.271 10.895 8.658 1.00 88.12 84 GLN A CA 1
ATOM 716 C C . GLN A 1 84 ? 4.790 10.909 8.885 1.00 88.12 84 GLN A C 1
ATOM 718 O O . GLN A 1 84 ? 5.522 11.585 8.154 1.00 88.12 84 GLN A O 1
ATOM 723 N N . ASN A 1 85 ? 5.273 10.140 9.861 1.00 88.62 85 ASN A N 1
ATOM 724 C CA . ASN A 1 85 ? 6.700 10.004 10.146 1.00 88.62 85 ASN A CA 1
ATOM 725 C C . ASN A 1 85 ? 7.443 9.367 8.969 1.00 88.62 85 ASN A C 1
ATOM 727 O O . ASN A 1 85 ? 8.499 9.855 8.559 1.00 88.62 85 ASN A O 1
ATOM 731 N N . PHE A 1 86 ? 6.857 8.340 8.356 1.00 89.06 86 PHE A N 1
ATOM 732 C CA . PHE A 1 86 ? 7.419 7.690 7.181 1.00 89.06 86 PHE A CA 1
ATOM 733 C C . PHE A 1 86 ? 7.489 8.631 5.970 1.00 89.06 86 PHE A C 1
ATOM 735 O O . PHE A 1 86 ? 8.492 8.650 5.260 1.00 89.06 86 PHE A O 1
ATOM 742 N N . ARG A 1 87 ? 6.486 9.489 5.749 1.00 85.38 87 ARG A N 1
ATOM 743 C CA . ARG A 1 87 ? 6.535 10.502 4.679 1.00 85.38 87 ARG A CA 1
ATOM 744 C C . ARG A 1 87 ? 7.565 11.591 4.939 1.00 85.38 87 ARG A C 1
ATOM 746 O O . ARG A 1 87 ? 8.263 11.985 4.005 1.00 85.38 87 ARG A O 1
ATOM 753 N N . LYS A 1 88 ? 7.699 12.059 6.185 1.00 86.19 88 LYS A N 1
ATOM 754 C CA . LYS A 1 88 ? 8.799 12.959 6.568 1.00 86.19 88 LYS A CA 1
ATOM 755 C C . LYS A 1 88 ? 10.139 12.296 6.245 1.00 86.19 88 LYS A C 1
ATOM 757 O O . LYS A 1 88 ? 10.966 12.912 5.581 1.00 86.19 88 LYS A O 1
ATOM 762 N N . PHE A 1 89 ? 10.309 11.024 6.603 1.00 87.31 89 PHE A N 1
ATOM 763 C CA . PHE A 1 89 ? 11.493 10.251 6.236 1.00 87.31 89 PHE A CA 1
ATOM 764 C C . PHE A 1 89 ? 11.736 10.247 4.717 1.00 87.31 89 PHE A C 1
ATOM 766 O O . PHE A 1 89 ? 12.826 10.611 4.299 1.00 87.31 89 PHE A O 1
ATOM 773 N N . TRP A 1 90 ? 10.745 9.951 3.867 1.00 82.62 90 TRP A N 1
ATOM 774 C CA . TRP A 1 90 ? 10.929 10.019 2.404 1.00 82.62 90 TRP A CA 1
ATOM 775 C C . TRP A 1 90 ? 11.316 11.405 1.889 1.00 82.62 90 TRP A C 1
ATOM 777 O O . TRP A 1 90 ? 12.101 11.505 0.951 1.00 82.62 90 TRP A O 1
ATOM 787 N N . LYS A 1 91 ? 10.751 12.465 2.476 1.00 80.00 91 LYS A N 1
ATOM 788 C CA . LYS A 1 91 ? 11.011 13.846 2.059 1.00 80.00 91 LYS A CA 1
ATOM 789 C C . LYS A 1 91 ? 12.421 14.305 2.431 1.00 80.00 91 LYS A C 1
ATOM 791 O O . LYS A 1 91 ? 13.047 15.014 1.652 1.00 80.00 91 LYS A O 1
ATOM 796 N N . TYR A 1 92 ? 12.894 13.942 3.621 1.00 81.44 92 TYR A N 1
ATOM 797 C CA . TYR A 1 92 ? 14.163 14.437 4.163 1.00 81.44 92 TYR A CA 1
ATOM 798 C C . TYR A 1 92 ? 15.333 13.479 3.940 1.00 81.44 92 TYR A C 1
ATOM 800 O O . TYR A 1 92 ? 16.486 13.905 3.907 1.00 81.44 92 TYR A O 1
ATOM 808 N N . CYS A 1 93 ? 15.073 12.187 3.751 1.00 74.69 93 CYS A N 1
ATOM 809 C CA . CYS A 1 93 ? 16.118 11.243 3.402 1.00 74.69 93 CYS A CA 1
ATOM 810 C C . CYS A 1 93 ? 16.343 11.251 1.894 1.00 74.69 93 CYS A C 1
ATOM 812 O O . CYS A 1 93 ? 15.541 10.733 1.119 1.00 74.69 93 CYS A O 1
ATOM 814 N N . ASN A 1 94 ? 17.513 11.744 1.488 1.00 63.84 94 ASN A N 1
ATOM 815 C CA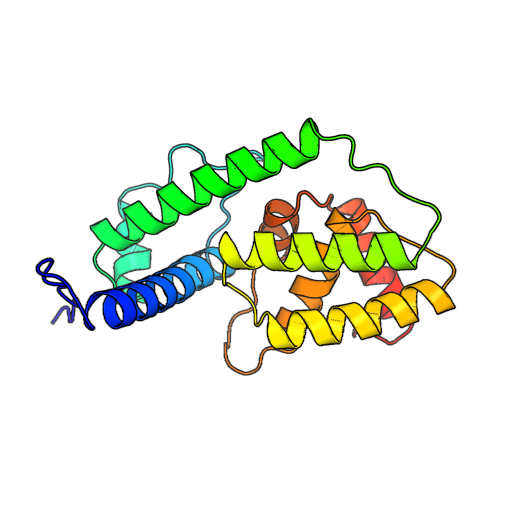 . ASN A 1 94 ? 18.046 11.536 0.147 1.00 63.84 94 ASN A CA 1
ATOM 816 C C . ASN A 1 94 ? 18.378 10.053 -0.043 1.00 63.84 94 ASN A C 1
ATOM 818 O O . ASN A 1 94 ? 19.527 9.621 0.092 1.00 63.84 94 ASN A O 1
ATOM 822 N N . ILE A 1 95 ? 17.366 9.240 -0.350 1.00 68.50 95 ILE A N 1
ATOM 823 C CA . ILE A 1 95 ? 17.568 7.845 -0.726 1.00 68.50 95 ILE A CA 1
ATOM 824 C C . ILE A 1 95 ? 18.226 7.861 -2.097 1.00 68.50 95 ILE A C 1
ATOM 826 O O . ILE A 1 95 ? 17.567 7.868 -3.133 1.00 68.50 95 ILE A O 1
ATOM 830 N N . LYS A 1 96 ? 19.563 7.886 -2.084 1.00 65.12 96 LYS A N 1
ATOM 831 C CA . LYS A 1 96 ? 20.370 7.902 -3.298 1.00 65.12 96 LYS A CA 1
ATOM 832 C C . LYS A 1 96 ? 19.975 6.717 -4.166 1.00 65.12 96 LYS A C 1
ATOM 834 O O . LYS A 1 96 ? 20.114 5.548 -3.761 1.00 65.12 96 LYS A O 1
ATOM 839 N N . TRP A 1 97 ? 19.480 7.056 -5.347 1.00 65.12 97 TRP A N 1
ATOM 840 C CA . TRP A 1 97 ? 19.313 6.137 -6.447 1.00 65.12 97 TRP A CA 1
ATOM 841 C C . TRP A 1 97 ? 20.702 5.623 -6.821 1.00 65.12 97 TRP A C 1
ATOM 843 O O . TRP A 1 97 ? 21.599 6.406 -7.117 1.00 65.12 97 TRP A O 1
ATOM 853 N N . ASN A 1 98 ? 20.927 4.319 -6.683 1.00 64.19 98 ASN A N 1
ATOM 854 C CA . ASN A 1 98 ? 22.216 3.725 -7.016 1.00 64.19 98 ASN A CA 1
ATOM 855 C C . ASN A 1 98 ? 22.087 3.062 -8.387 1.00 64.19 98 ASN A C 1
ATOM 857 O O . ASN A 1 98 ? 21.121 2.341 -8.617 1.00 64.19 98 ASN A O 1
ATOM 861 N N . HIS A 1 99 ? 23.067 3.260 -9.268 1.00 62.25 99 HIS A N 1
ATOM 862 C CA . HIS A 1 99 ? 23.113 2.598 -10.573 1.00 62.25 99 HIS A CA 1
ATOM 863 C C . HIS A 1 99 ? 23.225 1.064 -10.457 1.00 62.25 99 HIS A C 1
ATOM 865 O O . HIS A 1 99 ? 22.869 0.346 -11.388 1.00 62.25 99 HIS A O 1
ATOM 871 N N . ARG A 1 100 ? 23.668 0.540 -9.301 1.00 75.94 100 ARG A N 1
ATOM 872 C CA . ARG A 1 100 ? 23.707 -0.906 -9.023 1.00 75.94 100 ARG A CA 1
ATOM 873 C C . ARG A 1 100 ? 22.303 -1.460 -8.746 1.00 75.94 100 ARG A C 1
ATOM 875 O O . ARG A 1 100 ? 21.756 -1.266 -7.655 1.00 75.94 100 ARG A O 1
ATOM 882 N N . LYS A 1 101 ? 21.752 -2.185 -9.723 1.00 72.38 101 LYS A N 1
ATOM 883 C CA . LYS A 1 101 ? 20.383 -2.736 -9.739 1.00 72.38 101 LYS A CA 1
ATOM 884 C C . LYS A 1 101 ? 20.095 -3.663 -8.551 1.00 72.38 101 LYS A C 1
ATOM 886 O O . LYS A 1 101 ? 19.013 -3.605 -7.969 1.00 72.38 101 LYS A O 1
ATOM 891 N N . GLU A 1 102 ? 21.077 -4.446 -8.114 1.00 75.94 102 GLU A N 1
ATOM 892 C CA . GLU A 1 102 ? 20.965 -5.375 -6.980 1.00 75.94 102 GLU A CA 1
ATOM 893 C C . GLU A 1 102 ? 20.744 -4.618 -5.663 1.00 75.94 102 GLU A C 1
ATOM 895 O O . GLU A 1 102 ? 19.938 -5.016 -4.819 1.00 75.94 102 GLU A O 1
ATOM 900 N N . ARG A 1 103 ? 21.410 -3.466 -5.504 1.00 82.94 103 ARG A N 1
ATOM 901 C CA . ARG A 1 103 ? 21.230 -2.599 -4.332 1.00 82.94 103 ARG A CA 1
ATOM 902 C C . ARG A 1 103 ? 19.866 -1.916 -4.342 1.00 82.94 103 ARG A C 1
ATOM 904 O O . ARG A 1 103 ? 19.301 -1.700 -3.272 1.00 82.94 103 ARG A O 1
ATOM 911 N N . VAL A 1 104 ? 19.334 -1.585 -5.521 1.00 85.12 104 VAL A N 1
ATOM 912 C CA . VAL A 1 104 ? 17.969 -1.052 -5.657 1.00 85.12 104 VAL A CA 1
ATOM 913 C C . VAL A 1 104 ? 16.963 -2.108 -5.215 1.00 85.12 104 VAL A C 1
ATOM 915 O O . VAL A 1 104 ? 16.180 -1.826 -4.315 1.00 85.12 104 VAL A O 1
ATOM 918 N N . PHE A 1 105 ? 17.047 -3.336 -5.737 1.00 87.88 105 PHE A N 1
ATOM 919 C CA . PHE A 1 105 ? 16.171 -4.442 -5.332 1.00 87.88 105 PHE A CA 1
ATOM 920 C C . PHE A 1 105 ? 16.168 -4.678 -3.816 1.00 87.88 105 PHE A C 1
ATOM 922 O O . PHE A 1 105 ? 15.105 -4.711 -3.194 1.00 87.88 105 PHE A O 1
ATOM 929 N N . ALA A 1 106 ? 17.350 -4.771 -3.198 1.00 89.44 106 ALA A N 1
ATOM 930 C CA . ALA A 1 106 ? 17.457 -4.951 -1.752 1.00 89.44 106 ALA A CA 1
ATOM 931 C C . ALA A 1 106 ? 16.783 -3.805 -0.976 1.00 89.44 106 ALA A C 1
ATOM 933 O O . ALA A 1 106 ? 16.049 -4.058 -0.018 1.00 89.44 106 ALA A O 1
ATOM 934 N N . LYS A 1 107 ? 16.965 -2.551 -1.417 1.00 89.75 107 LYS A N 1
ATOM 935 C CA . LYS A 1 107 ? 16.294 -1.386 -0.820 1.00 89.75 107 LYS A CA 1
ATOM 936 C C . LYS A 1 107 ? 14.776 -1.460 -0.976 1.00 89.75 107 LYS A C 1
ATOM 938 O O . LYS A 1 107 ? 14.082 -1.265 0.019 1.00 89.75 107 LYS A O 1
ATOM 943 N N . VAL A 1 108 ? 14.259 -1.756 -2.174 1.00 91.88 108 VAL A N 1
ATOM 944 C CA . VAL A 1 108 ? 12.806 -1.882 -2.393 1.00 91.88 108 VAL A CA 1
ATOM 945 C C . VAL A 1 108 ? 12.234 -2.958 -1.474 1.00 91.88 108 VAL A C 1
ATOM 947 O O . VAL A 1 108 ? 11.252 -2.707 -0.787 1.00 91.88 108 VAL A O 1
ATOM 950 N N . ARG A 1 109 ? 12.898 -4.111 -1.344 1.00 94.06 109 ARG A N 1
ATOM 951 C CA . ARG A 1 109 ? 12.461 -5.185 -0.442 1.00 94.06 109 ARG A CA 1
ATOM 952 C C . ARG A 1 109 ? 12.410 -4.749 1.027 1.00 94.06 109 ARG A C 1
ATOM 954 O O . ARG A 1 109 ? 11.453 -5.073 1.725 1.00 94.06 109 ARG A O 1
ATOM 961 N N . ILE A 1 110 ? 13.421 -4.014 1.501 1.00 93.38 110 ILE A N 1
ATOM 962 C CA . ILE A 1 110 ? 13.452 -3.485 2.876 1.00 93.38 110 ILE A CA 1
ATOM 963 C C . ILE A 1 110 ? 12.290 -2.517 3.103 1.00 93.38 110 ILE A C 1
ATOM 965 O O . ILE A 1 110 ? 11.596 -2.618 4.114 1.00 93.38 110 ILE A O 1
ATOM 969 N N . TYR A 1 111 ? 12.059 -1.585 2.177 1.00 93.81 111 TYR A N 1
ATOM 970 C CA . TYR A 1 111 ? 10.969 -0.623 2.323 1.00 93.81 111 TYR A CA 1
ATOM 971 C C . TYR A 1 111 ? 9.597 -1.274 2.186 1.00 93.81 111 TYR A C 1
ATOM 973 O O . TYR A 1 111 ? 8.704 -0.907 2.939 1.00 93.81 111 TYR A O 1
ATOM 981 N N . LEU A 1 112 ? 9.447 -2.287 1.331 1.00 95.88 112 LEU A N 1
ATOM 982 C CA . LEU A 1 112 ? 8.226 -3.084 1.234 1.00 95.88 112 LEU A CA 1
ATOM 983 C C . LEU A 1 112 ? 7.891 -3.740 2.580 1.00 95.88 112 LEU A C 1
ATOM 985 O O . LEU A 1 112 ? 6.750 -3.681 3.027 1.00 95.88 112 LEU A O 1
ATOM 989 N N . HIS A 1 113 ? 8.898 -4.293 3.267 1.00 95.50 113 HIS A N 1
ATOM 990 C CA . HIS A 1 113 ? 8.722 -4.842 4.611 1.00 95.50 113 HIS A CA 1
ATOM 991 C C . HIS A 1 113 ? 8.312 -3.774 5.633 1.00 95.50 113 HIS A C 1
ATOM 993 O O . HIS A 1 113 ? 7.383 -3.990 6.409 1.00 95.50 113 HIS A O 1
ATOM 999 N N . LYS A 1 114 ? 8.981 -2.612 5.631 1.00 94.00 114 LYS A N 1
ATOM 1000 C CA . LYS A 1 114 ? 8.644 -1.496 6.531 1.00 94.00 114 LYS A CA 1
ATOM 1001 C C . LYS A 1 114 ? 7.215 -0.999 6.304 1.00 94.00 114 LYS A C 1
ATOM 1003 O O . LYS A 1 114 ? 6.486 -0.811 7.268 1.00 94.00 114 LYS A O 1
ATOM 1008 N N . ILE A 1 115 ? 6.810 -0.850 5.046 1.00 94.94 115 ILE A N 1
ATOM 1009 C CA . ILE A 1 115 ? 5.455 -0.439 4.668 1.00 94.94 115 ILE A CA 1
ATOM 1010 C C . ILE A 1 115 ? 4.425 -1.458 5.146 1.00 94.94 115 ILE A C 1
ATOM 1012 O O . ILE A 1 115 ? 3.438 -1.064 5.751 1.00 94.94 115 ILE A O 1
ATOM 1016 N N . HIS A 1 116 ? 4.677 -2.754 4.951 1.00 95.94 116 HIS A N 1
ATOM 1017 C CA . HIS A 1 116 ? 3.770 -3.796 5.428 1.00 95.94 116 HIS A CA 1
ATOM 1018 C C . HIS A 1 116 ? 3.625 -3.798 6.959 1.00 95.94 116 HIS A C 1
ATOM 1020 O O . HIS A 1 116 ? 2.564 -4.114 7.480 1.00 95.94 116 HIS A O 1
ATOM 1026 N N . ARG A 1 117 ? 4.669 -3.424 7.712 1.00 93.50 117 ARG A N 1
ATOM 1027 C CA . ARG A 1 117 ? 4.553 -3.262 9.173 1.00 93.50 117 ARG A CA 1
ATOM 1028 C C . ARG A 1 117 ? 3.669 -2.074 9.572 1.00 93.50 117 ARG A C 1
ATOM 1030 O O . ARG A 1 117 ? 2.939 -2.175 10.559 1.00 93.50 117 ARG A O 1
ATOM 1037 N N . ILE A 1 118 ? 3.737 -0.979 8.813 1.00 93.75 118 ILE A N 1
ATOM 1038 C CA . ILE A 1 118 ? 2.908 0.216 9.030 1.00 93.75 118 ILE A CA 1
ATOM 1039 C C . ILE A 1 118 ? 1.448 -0.095 8.677 1.00 93.75 118 ILE A C 1
ATOM 1041 O O . ILE A 1 118 ? 0.555 0.094 9.499 1.00 93.75 118 ILE A O 1
ATOM 1045 N N . ALA A 1 119 ? 1.218 -0.633 7.479 1.00 94.75 119 ALA A N 1
ATOM 1046 C CA . ALA A 1 119 ? -0.096 -0.971 6.948 1.00 94.75 119 ALA A CA 1
ATOM 1047 C C . ALA A 1 119 ? -0.082 -2.398 6.363 1.00 94.75 119 ALA A C 1
ATOM 1049 O O . ALA A 1 119 ? 0.231 -2.569 5.179 1.00 94.75 119 ALA A O 1
ATOM 1050 N N . PRO A 1 120 ? -0.417 -3.428 7.163 1.00 95.19 120 PRO A N 1
ATOM 1051 C CA . PRO A 1 120 ? -0.491 -4.819 6.712 1.00 95.19 120 PRO A CA 1
ATOM 1052 C C . PRO A 1 120 ? -1.779 -5.071 5.909 1.00 95.19 120 PRO A C 1
ATOM 1054 O O . PRO A 1 120 ? -2.612 -5.879 6.293 1.00 95.19 120 PRO A O 1
ATOM 1057 N N . VAL A 1 121 ? -1.978 -4.329 4.816 1.00 95.00 121 VAL A N 1
ATOM 1058 C CA . VAL A 1 121 ? -3.218 -4.338 4.010 1.00 95.00 121 VAL A CA 1
ATOM 1059 C C . VAL A 1 121 ? -3.105 -5.154 2.719 1.00 95.00 121 VAL A C 1
ATOM 1061 O O . VAL A 1 121 ? -4.055 -5.219 1.952 1.00 95.00 121 VAL A O 1
ATOM 1064 N N . PHE A 1 122 ? -1.945 -5.762 2.471 1.00 94.50 122 PHE A N 1
ATOM 1065 C CA . PHE A 1 122 ? -1.651 -6.587 1.297 1.00 94.50 122 PHE A CA 1
ATOM 1066 C C . PHE A 1 122 ? -0.812 -7.801 1.707 1.00 94.50 122 PHE A C 1
ATOM 1068 O O . PHE A 1 122 ? -0.046 -7.729 2.667 1.00 94.50 122 PHE A O 1
ATOM 1075 N N . ASP A 1 123 ? -0.886 -8.900 0.955 1.00 94.38 123 ASP A N 1
ATOM 1076 C CA . ASP A 1 123 ? -0.077 -10.096 1.218 1.00 94.38 123 ASP A CA 1
ATOM 1077 C C . ASP A 1 123 ? 1.418 -9.824 0.962 1.00 94.38 123 ASP A C 1
ATOM 1079 O O . ASP A 1 123 ? 1.887 -9.740 -0.177 1.00 94.38 123 ASP A O 1
ATOM 1083 N N . TYR A 1 124 ? 2.207 -9.726 2.036 1.00 94.94 124 TYR A N 1
ATOM 1084 C CA . TYR A 1 124 ? 3.650 -9.501 1.944 1.00 94.94 124 TYR A CA 1
ATOM 1085 C C . TYR A 1 124 ? 4.409 -10.618 1.217 1.00 94.94 124 TYR A C 1
ATOM 1087 O O . TYR A 1 124 ? 5.391 -10.342 0.519 1.00 94.94 124 TYR A O 1
ATOM 1095 N N . ARG A 1 125 ? 4.008 -11.885 1.385 1.00 94.12 125 ARG A N 1
ATOM 1096 C CA . ARG A 1 125 ? 4.692 -13.017 0.741 1.00 94.12 125 ARG A CA 1
ATOM 1097 C C . ARG A 1 125 ? 4.512 -12.919 -0.769 1.00 94.12 125 ARG A C 1
ATOM 1099 O O . ARG A 1 125 ? 5.507 -12.968 -1.496 1.00 94.12 125 ARG A O 1
ATOM 1106 N N . A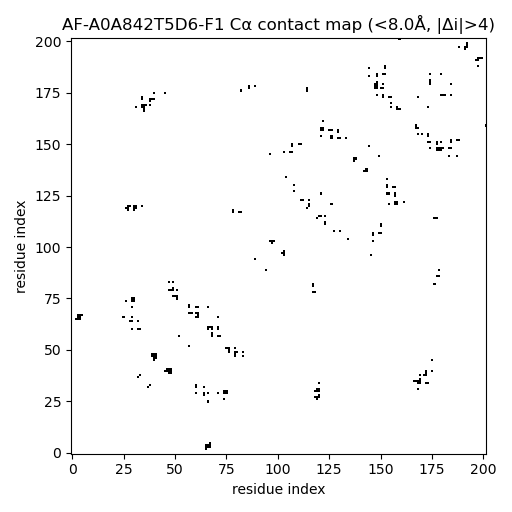RG A 1 126 ? 3.282 -12.675 -1.221 1.00 94.44 126 ARG A N 1
ATOM 1107 C CA . ARG A 1 126 ? 2.958 -12.454 -2.636 1.00 94.44 126 ARG A CA 1
ATOM 1108 C C . ARG A 1 126 ? 3.621 -11.193 -3.182 1.00 94.44 126 ARG A C 1
ATOM 1110 O O . ARG A 1 126 ? 4.251 -11.249 -4.236 1.00 94.44 126 ARG A O 1
ATOM 1117 N N . ALA A 1 127 ? 3.627 -10.101 -2.420 1.00 96.38 127 ALA A N 1
ATOM 1118 C CA . ALA A 1 127 ? 4.305 -8.866 -2.811 1.00 96.38 127 ALA A CA 1
ATOM 1119 C C . ALA A 1 127 ? 5.810 -9.056 -3.052 1.00 96.38 127 ALA A C 1
ATOM 1121 O O . ALA A 1 127 ? 6.373 -8.456 -3.966 1.00 96.38 127 ALA A O 1
ATOM 1122 N N . ARG A 1 128 ? 6.487 -9.926 -2.291 1.00 96.38 128 ARG A N 1
ATOM 1123 C CA . ARG A 1 128 ? 7.902 -10.254 -2.545 1.00 96.38 128 ARG A CA 1
ATOM 1124 C C . ARG A 1 128 ? 8.110 -11.009 -3.855 1.00 96.38 128 ARG A C 1
ATOM 1126 O O . ARG A 1 128 ? 9.112 -10.770 -4.529 1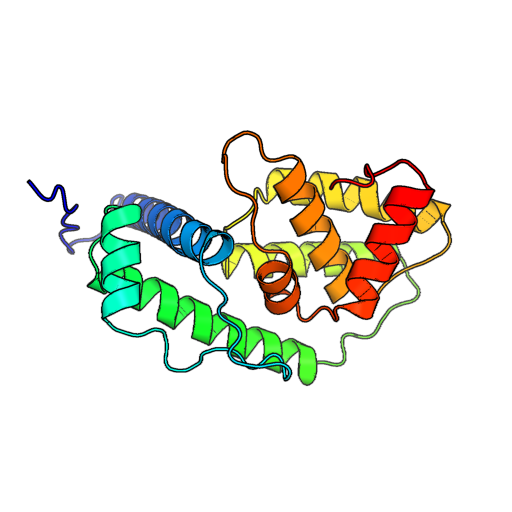.00 96.38 128 ARG A O 1
ATOM 1133 N N . ILE A 1 129 ? 7.205 -11.922 -4.197 1.00 95.56 129 ILE A N 1
ATOM 1134 C CA . ILE A 1 129 ? 7.249 -12.658 -5.467 1.00 95.56 129 ILE A CA 1
ATOM 1135 C C . ILE A 1 129 ? 7.013 -11.678 -6.620 1.00 95.56 129 ILE A C 1
ATOM 1137 O O . ILE A 1 129 ? 7.831 -11.604 -7.537 1.00 95.56 129 ILE A O 1
ATOM 1141 N N . ASN A 1 130 ? 5.980 -10.843 -6.507 1.00 95.38 130 ASN A N 1
ATOM 1142 C CA . ASN A 1 130 ? 5.655 -9.815 -7.491 1.00 95.38 130 ASN A CA 1
ATOM 1143 C C . ASN A 1 130 ? 6.794 -8.805 -7.668 1.00 95.38 130 ASN A C 1
ATOM 1145 O O . ASN A 1 130 ? 7.101 -8.427 -8.793 1.00 95.38 130 ASN A O 1
ATOM 1149 N N . LEU A 1 131 ? 7.499 -8.434 -6.594 1.00 95.81 131 LEU A N 1
ATOM 1150 C CA . LEU A 1 131 ? 8.690 -7.584 -6.674 1.00 95.81 131 LEU A CA 1
ATOM 1151 C C . LEU A 1 131 ? 9.796 -8.212 -7.536 1.00 95.81 131 LEU A C 1
ATOM 1153 O O . LEU A 1 131 ? 10.410 -7.517 -8.345 1.00 95.81 131 LEU A O 1
ATOM 1157 N N . ASN A 1 132 ? 10.053 -9.517 -7.385 1.00 94.69 132 ASN A N 1
ATOM 1158 C CA . ASN A 1 132 ? 11.048 -10.222 -8.199 1.00 94.69 132 ASN A CA 1
ATOM 1159 C C . ASN A 1 132 ? 10.670 -10.204 -9.683 1.00 94.69 132 ASN A C 1
ATOM 1161 O O . ASN A 1 132 ? 11.514 -9.911 -10.530 1.00 94.69 132 ASN A O 1
ATOM 1165 N N . ILE A 1 133 ? 9.410 -10.519 -9.988 1.00 94.19 133 ILE A N 1
ATOM 1166 C CA . ILE A 1 133 ? 8.885 -10.544 -11.358 1.00 94.19 133 ILE A CA 1
ATOM 1167 C C . ILE A 1 133 ? 8.959 -9.140 -11.964 1.00 94.19 133 ILE A C 1
ATOM 1169 O O . ILE A 1 133 ? 9.516 -8.955 -13.045 1.00 94.19 133 ILE A O 1
ATOM 1173 N N . PHE A 1 134 ? 8.503 -8.132 -11.224 1.00 94.56 134 PHE A N 1
ATOM 1174 C CA . PHE A 1 134 ? 8.514 -6.746 -11.667 1.00 94.56 134 PHE A CA 1
ATOM 1175 C C . PHE A 1 134 ? 9.935 -6.230 -11.936 1.00 94.56 134 PHE A C 1
ATOM 1177 O O . PHE A 1 134 ? 10.176 -5.581 -12.948 1.00 94.56 134 PHE A O 1
ATOM 1184 N N . HIS A 1 135 ? 10.922 -6.572 -11.105 1.00 93.12 135 HIS A N 1
ATOM 1185 C CA . HIS A 1 135 ? 12.317 -6.199 -11.371 1.00 93.12 135 HIS A CA 1
ATOM 1186 C C . HIS A 1 135 ? 12.908 -6.881 -12.611 1.00 93.12 135 HIS A C 1
ATOM 1188 O O . HIS A 1 135 ? 13.736 -6.273 -13.296 1.00 93.12 135 HIS A O 1
ATOM 1194 N N . LYS A 1 136 ? 12.506 -8.123 -12.919 1.00 92.12 136 LYS A N 1
ATOM 1195 C CA . LYS A 1 136 ? 12.884 -8.776 -14.183 1.00 92.12 136 LYS A CA 1
ATOM 1196 C C . LYS A 1 136 ? 12.298 -8.011 -15.371 1.00 92.12 136 LYS A C 1
ATOM 1198 O O . LYS A 1 136 ? 13.045 -7.693 -16.291 1.00 92.12 136 LYS A O 1
ATOM 1203 N N . PHE A 1 137 ? 11.024 -7.627 -15.292 1.00 92.25 137 PHE A N 1
ATOM 1204 C CA . PHE A 1 137 ? 10.368 -6.785 -16.295 1.00 92.25 137 PHE A CA 1
ATOM 1205 C C . PHE A 1 137 ? 11.098 -5.444 -16.493 1.00 92.25 137 PHE A C 1
ATOM 1207 O O . PHE A 1 137 ? 11.499 -5.124 -17.607 1.00 92.25 137 PHE A O 1
ATOM 1214 N N . LEU A 1 138 ? 11.390 -4.702 -15.419 1.00 91.50 138 LEU A N 1
ATOM 1215 C CA . LEU A 1 138 ? 12.138 -3.435 -15.494 1.00 91.50 138 LEU A CA 1
ATOM 1216 C C . LEU A 1 138 ? 13.527 -3.592 -16.133 1.00 91.50 138 LEU A C 1
ATOM 1218 O O . LEU A 1 138 ? 14.015 -2.703 -16.834 1.00 91.50 138 LEU A O 1
ATOM 1222 N N . ARG A 1 139 ? 14.186 -4.734 -15.897 1.00 90.00 139 ARG A N 1
ATOM 1223 C CA . ARG A 1 139 ? 15.475 -5.045 -16.520 1.00 90.00 139 ARG A CA 1
ATOM 1224 C C . ARG A 1 139 ? 15.339 -5.249 -18.028 1.00 90.00 139 ARG A C 1
ATOM 1226 O O . ARG A 1 139 ? 16.212 -4.759 -18.737 1.00 90.00 139 ARG A O 1
ATOM 1233 N N . MET A 1 140 ? 14.298 -5.951 -18.475 1.00 89.94 140 MET A N 1
ATOM 1234 C CA . MET A 1 140 ? 14.012 -6.194 -19.894 1.00 89.94 140 MET A CA 1
ATOM 1235 C C . MET A 1 140 ? 13.604 -4.908 -20.620 1.00 89.94 140 MET A C 1
ATOM 1237 O O . MET A 1 140 ? 14.044 -4.666 -21.733 1.00 89.94 140 MET A O 1
ATOM 1241 N N . GLU A 1 141 ? 12.840 -4.042 -19.958 1.00 88.81 141 GLU A N 1
ATOM 1242 C CA . GLU A 1 141 ? 12.372 -2.766 -20.515 1.00 88.81 141 GLU A CA 1
ATOM 1243 C C . GLU A 1 141 ? 13.397 -1.624 -20.394 1.00 88.81 141 GLU A C 1
ATOM 1245 O O . GLU A 1 141 ? 13.096 -0.475 -20.710 1.00 88.81 141 GLU A O 1
ATOM 1250 N N . HIS A 1 142 ? 14.608 -1.911 -19.902 1.00 87.06 142 HIS A N 1
ATOM 1251 C CA . HIS A 1 142 ? 15.708 -0.949 -19.756 1.00 87.06 142 HIS A CA 1
ATOM 1252 C C . HIS A 1 142 ? 15.340 0.359 -19.023 1.00 87.06 142 HIS A C 1
ATOM 1254 O O . HIS A 1 142 ? 15.992 1.388 -19.193 1.00 87.06 142 HIS A O 1
ATOM 1260 N N . PHE A 1 143 ? 14.343 0.319 -18.139 1.00 87.06 143 PHE A N 1
ATOM 1261 C CA . PHE A 1 143 ? 13.836 1.483 -17.419 1.00 87.06 143 PHE A CA 1
ATOM 1262 C C . PHE A 1 143 ? 13.652 1.166 -15.935 1.00 87.06 143 PHE A C 1
ATOM 1264 O O . PHE A 1 143 ? 13.272 0.060 -15.567 1.00 87.06 143 PHE A O 1
ATOM 1271 N N . TRP A 1 144 ? 13.897 2.151 -15.067 1.00 87.25 144 TRP A N 1
ATOM 1272 C CA . TRP A 1 144 ? 13.795 1.971 -13.622 1.00 87.25 144 TRP A CA 1
ATOM 1273 C C . TRP A 1 144 ? 13.103 3.168 -12.950 1.00 87.25 144 TRP A C 1
ATOM 1275 O O . TRP A 1 144 ? 13.711 4.233 -12.836 1.00 87.25 144 TRP A O 1
ATOM 1285 N N . PRO A 1 145 ? 11.848 3.020 -12.485 1.00 90.00 145 PRO A N 1
ATOM 1286 C CA . PRO A 1 145 ? 11.132 4.092 -11.804 1.00 90.00 145 PRO A CA 1
ATOM 1287 C C . PRO A 1 145 ? 11.651 4.278 -10.380 1.00 90.00 145 PRO A C 1
ATOM 1289 O O . PRO A 1 145 ? 12.248 3.373 -9.808 1.00 90.00 145 PRO A O 1
ATOM 1292 N N . GLN A 1 146 ? 11.361 5.421 -9.758 1.00 89.75 146 GLN A N 1
ATOM 1293 C CA . GLN A 1 146 ? 11.718 5.680 -8.358 1.00 89.75 146 GLN A CA 1
ATOM 1294 C C . GLN A 1 146 ? 11.240 4.569 -7.404 1.00 89.75 146 GLN A C 1
ATOM 1296 O O . GLN A 1 146 ? 10.239 3.901 -7.662 1.00 89.75 146 GLN A O 1
ATOM 1301 N N . ILE A 1 147 ? 11.941 4.390 -6.276 1.00 91.25 147 ILE A N 1
ATOM 1302 C CA . ILE A 1 147 ? 11.658 3.315 -5.305 1.00 91.25 147 ILE A CA 1
ATOM 1303 C C . ILE A 1 147 ? 10.208 3.392 -4.808 1.00 91.25 147 ILE A C 1
ATOM 1305 O O . ILE A 1 147 ? 9.541 2.366 -4.746 1.00 91.25 147 ILE A O 1
ATOM 1309 N N . SER A 1 148 ? 9.702 4.593 -4.513 1.00 92.19 148 SER A N 1
ATOM 1310 C CA . SER A 1 148 ? 8.303 4.825 -4.122 1.00 92.19 148 SER A CA 1
ATOM 1311 C C . SER A 1 148 ? 7.314 4.288 -5.159 1.00 92.19 148 SER A C 1
ATOM 1313 O O . SER A 1 148 ? 6.374 3.577 -4.817 1.00 92.19 148 SER A O 1
ATOM 1315 N N . THR A 1 149 ? 7.547 4.567 -6.440 1.00 93.50 149 THR A N 1
ATOM 1316 C CA . THR A 1 149 ? 6.705 4.082 -7.540 1.00 93.50 149 THR A CA 1
ATOM 1317 C C . THR A 1 149 ? 6.819 2.572 -7.732 1.00 93.50 149 THR A C 1
ATOM 1319 O O . THR A 1 149 ? 5.804 1.922 -7.962 1.00 93.50 149 THR A O 1
ATOM 1322 N N . GLN A 1 150 ? 8.012 1.987 -7.576 1.00 94.94 150 GLN A N 1
ATOM 1323 C CA . GLN A 1 1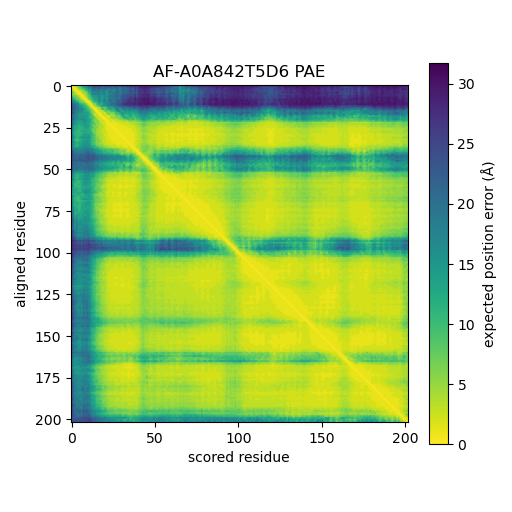50 ? 8.166 0.526 -7.594 1.00 94.94 150 GLN A CA 1
ATOM 1324 C C . GLN A 1 150 ? 7.346 -0.133 -6.479 1.00 94.94 150 GLN A C 1
ATOM 1326 O O . GLN A 1 150 ? 6.639 -1.103 -6.732 1.00 94.94 150 GLN A O 1
ATOM 1331 N N . LEU A 1 151 ? 7.394 0.421 -5.263 1.00 95.75 151 LEU A N 1
ATOM 1332 C CA . LEU A 1 151 ? 6.607 -0.062 -4.127 1.00 95.75 151 LEU A CA 1
ATOM 1333 C C . LEU A 1 151 ? 5.103 0.042 -4.405 1.00 95.75 151 LEU A C 1
ATOM 1335 O O . LEU A 1 151 ? 4.385 -0.926 -4.177 1.00 95.75 151 LEU A O 1
ATOM 1339 N N . ALA A 1 152 ? 4.643 1.179 -4.939 1.00 96.44 152 ALA A N 1
ATOM 1340 C CA . ALA A 1 152 ? 3.232 1.394 -5.265 1.00 96.44 152 ALA A CA 1
ATOM 1341 C C . ALA A 1 152 ? 2.716 0.349 -6.261 1.00 96.44 152 ALA A C 1
ATOM 1343 O O . ALA A 1 152 ? 1.677 -0.260 -6.030 1.00 96.44 152 ALA A O 1
ATOM 1344 N N . ILE A 1 153 ? 3.462 0.125 -7.348 1.00 97.12 153 ILE A N 1
ATOM 1345 C CA . ILE A 1 153 ? 3.094 -0.825 -8.402 1.00 97.12 153 ILE A CA 1
ATOM 1346 C C . ILE A 1 153 ? 3.088 -2.258 -7.872 1.00 97.12 153 ILE A C 1
ATOM 1348 O O . ILE A 1 153 ? 2.153 -3.000 -8.146 1.00 97.12 153 ILE A O 1
ATOM 1352 N N . VAL A 1 154 ? 4.081 -2.643 -7.066 1.00 97.12 154 VAL A N 1
ATOM 1353 C CA . VAL A 1 154 ? 4.126 -3.986 -6.470 1.00 97.12 154 VAL A CA 1
ATOM 1354 C C . VAL A 1 154 ? 2.941 -4.228 -5.538 1.00 97.12 154 VAL A C 1
ATOM 1356 O O . VAL A 1 154 ? 2.335 -5.295 -5.612 1.00 97.12 154 VAL A O 1
ATOM 1359 N N . ILE A 1 155 ? 2.590 -3.264 -4.682 1.00 97.19 155 ILE A N 1
ATOM 1360 C CA . ILE A 1 155 ? 1.426 -3.383 -3.788 1.00 97.19 155 ILE A CA 1
ATOM 1361 C C . ILE A 1 155 ? 0.141 -3.488 -4.610 1.00 97.19 155 ILE A C 1
ATOM 1363 O O . ILE A 1 155 ? -0.665 -4.375 -4.364 1.00 97.19 155 ILE A O 1
ATOM 1367 N N . TYR A 1 156 ? -0.009 -2.643 -5.626 1.00 96.44 156 TYR A N 1
ATOM 1368 C CA . TYR A 1 156 ? -1.170 -2.645 -6.507 1.00 96.44 156 TYR A CA 1
ATOM 1369 C C . TYR A 1 156 ? -1.335 -3.960 -7.286 1.00 96.44 156 TYR A C 1
ATOM 1371 O O . TYR A 1 156 ? -2.402 -4.555 -7.231 1.00 96.44 156 TYR A O 1
ATOM 1379 N N . ILE A 1 157 ? -0.280 -4.484 -7.920 1.00 94.81 157 ILE A N 1
ATOM 1380 C CA . ILE A 1 157 ? -0.327 -5.794 -8.601 1.00 94.81 157 ILE A CA 1
ATOM 1381 C C . ILE A 1 157 ? -0.638 -6.915 -7.602 1.00 94.81 157 ILE A C 1
ATOM 1383 O O . ILE A 1 157 ? -1.309 -7.888 -7.933 1.00 94.81 157 ILE A O 1
ATOM 1387 N N . THR A 1 158 ? -0.147 -6.801 -6.367 1.00 95.25 158 THR A N 1
ATOM 1388 C CA . THR A 1 158 ? -0.441 -7.789 -5.322 1.00 95.25 158 THR A CA 1
ATOM 1389 C C . THR A 1 158 ? -1.910 -7.770 -4.940 1.00 95.25 158 THR A C 1
ATOM 1391 O O . THR A 1 158 ? -2.499 -8.839 -4.826 1.00 95.25 158 THR A O 1
ATOM 1394 N N . ASP A 1 159 ? -2.489 -6.580 -4.794 1.00 94.69 159 ASP A N 1
ATOM 1395 C CA . ASP A 1 159 ? -3.905 -6.408 -4.495 1.00 94.69 159 ASP A CA 1
ATOM 1396 C C . ASP A 1 159 ? -4.803 -6.834 -5.658 1.00 94.69 159 ASP A C 1
ATOM 1398 O O . ASP A 1 159 ? -5.794 -7.500 -5.408 1.00 94.69 159 ASP A O 1
ATOM 1402 N N . LEU A 1 160 ? -4.443 -6.556 -6.918 1.00 90.88 160 LEU A N 1
ATOM 1403 C CA . LEU A 1 160 ? -5.178 -7.038 -8.102 1.00 90.88 160 LEU A CA 1
ATOM 1404 C C . LEU A 1 160 ? -5.284 -8.565 -8.155 1.00 90.88 160 LEU A C 1
ATOM 1406 O O . LEU A 1 160 ? -6.288 -9.118 -8.591 1.00 90.88 160 LEU A O 1
ATOM 1410 N N . ASN A 1 161 ? -4.246 -9.254 -7.692 1.00 82.69 161 ASN A N 1
ATOM 1411 C CA . ASN A 1 161 ? -4.222 -10.710 -7.659 1.00 82.69 161 ASN A CA 1
ATOM 1412 C C . ASN A 1 161 ? -4.794 -11.282 -6.357 1.00 82.69 161 ASN A C 1
ATOM 1414 O O . ASN A 1 161 ? -4.729 -12.493 -6.163 1.00 82.69 161 ASN A O 1
ATOM 1418 N N . ASP A 1 162 ? -5.284 -10.453 -5.434 1.00 85.88 162 ASP A N 1
ATOM 1419 C CA . ASP A 1 162 ? -5.869 -10.926 -4.183 1.00 85.88 162 ASP A CA 1
ATOM 1420 C C . ASP A 1 162 ? -7.275 -11.481 -4.448 1.00 85.88 162 ASP A C 1
ATOM 1422 O O . ASP A 1 162 ? -8.165 -10.766 -4.902 1.00 85.88 162 ASP A O 1
ATOM 1426 N N . SER A 1 163 ? -7.457 -12.778 -4.211 1.00 82.00 163 SER A N 1
ATOM 1427 C CA . SER A 1 163 ? -8.743 -13.471 -4.335 1.00 82.00 163 SER A CA 1
ATOM 1428 C C . SER A 1 163 ? -9.463 -13.609 -2.994 1.00 82.00 163 SER A C 1
ATOM 1430 O O . SER A 1 163 ? -10.604 -14.057 -2.959 1.00 82.00 163 SER A O 1
ATOM 1432 N N . GLU A 1 164 ? -8.797 -13.283 -1.884 1.00 81.75 164 GLU A N 1
ATOM 1433 C CA . GLU A 1 164 ? -9.349 -13.441 -0.535 1.00 81.75 164 GLU A CA 1
ATOM 1434 C C . GLU A 1 164 ? -10.321 -12.309 -0.176 1.00 81.75 164 GLU A C 1
ATOM 1436 O O . GLU A 1 164 ? -11.115 -12.449 0.751 1.00 81.75 164 GLU A O 1
ATOM 1441 N N . HIS A 1 165 ? -10.269 -11.187 -0.897 1.00 81.38 165 HIS A N 1
ATOM 1442 C CA . HIS A 1 165 ? -11.049 -9.991 -0.598 1.00 81.38 165 HIS A CA 1
ATOM 1443 C C . HIS A 1 165 ? -11.778 -9.513 -1.850 1.00 81.38 165 HIS A C 1
ATOM 1445 O O . HIS A 1 165 ? -11.188 -9.434 -2.924 1.00 81.38 165 HIS A O 1
ATOM 1451 N N . GLN A 1 166 ? -13.062 -9.188 -1.696 1.00 78.88 166 GLN A N 1
ATOM 1452 C CA . GLN A 1 166 ? -13.912 -8.746 -2.806 1.00 78.88 166 GLN A CA 1
ATOM 1453 C C . GLN A 1 166 ? -13.547 -7.333 -3.275 1.00 78.88 166 GLN A C 1
ATOM 1455 O O . GLN A 1 166 ? -13.456 -7.085 -4.475 1.00 78.88 166 GLN A O 1
ATOM 1460 N N . ASP A 1 167 ? -13.273 -6.430 -2.330 1.00 87.44 167 ASP A N 1
ATOM 1461 C CA . ASP A 1 167 ? -12.949 -5.039 -2.634 1.00 87.44 167 ASP A CA 1
ATOM 1462 C C . ASP A 1 167 ? -11.446 -4.802 -2.776 1.00 87.44 167 ASP A C 1
ATOM 1464 O O . ASP A 1 167 ? -10.633 -5.224 -1.942 1.00 87.44 167 ASP A O 1
ATOM 1468 N N . ARG A 1 168 ? -11.083 -4.038 -3.807 1.00 92.06 168 ARG A N 1
ATOM 1469 C CA . ARG A 1 168 ? -9.709 -3.590 -4.053 1.00 92.06 168 ARG A CA 1
ATOM 1470 C C . ARG A 1 168 ? -9.340 -2.414 -3.160 1.00 92.06 168 ARG A C 1
ATOM 1472 O O . ARG A 1 168 ? -10.168 -1.570 -2.812 1.00 92.06 168 ARG A O 1
ATOM 1479 N N . LEU A 1 169 ? -8.059 -2.312 -2.832 1.00 94.31 169 LEU A N 1
ATOM 1480 C CA . LEU A 1 169 ? -7.516 -1.133 -2.174 1.00 94.31 169 LEU A CA 1
ATOM 1481 C C . LEU A 1 169 ? -7.600 0.064 -3.130 1.00 94.31 169 LEU A C 1
ATOM 1483 O O . LEU A 1 169 ? -7.266 -0.019 -4.315 1.00 94.31 169 LEU A O 1
ATOM 1487 N N . ARG A 1 170 ? -7.962 1.237 -2.607 1.00 92.94 170 ARG A N 1
ATOM 1488 C CA . ARG A 1 170 ? -7.962 2.463 -3.412 1.00 92.94 170 ARG A CA 1
ATOM 1489 C C . ARG A 1 170 ? -6.537 2.803 -3.849 1.00 92.94 170 ARG A C 1
ATOM 1491 O O . ARG A 1 170 ? -5.653 3.015 -3.015 1.00 92.94 170 ARG A O 1
ATOM 1498 N N . ILE A 1 171 ? -6.332 2.978 -5.156 1.00 92.50 171 ILE A N 1
ATOM 1499 C CA . ILE A 1 171 ? -5.033 3.354 -5.751 1.00 92.50 171 ILE A CA 1
ATOM 1500 C C . ILE A 1 171 ? -4.447 4.607 -5.082 1.00 92.50 171 ILE A C 1
ATOM 1502 O O . ILE A 1 171 ? -3.242 4.684 -4.834 1.00 92.50 171 ILE A O 1
ATOM 1506 N N . GLN A 1 172 ? -5.294 5.587 -4.751 1.00 91.25 172 GLN A N 1
ATOM 1507 C CA . GLN A 1 172 ? -4.868 6.809 -4.067 1.00 91.25 172 GLN A CA 1
ATOM 1508 C C . GLN A 1 172 ? -4.223 6.512 -2.704 1.00 91.25 172 GLN A C 1
ATOM 1510 O O . GLN A 1 172 ? -3.167 7.067 -2.397 1.00 91.25 172 GLN A O 1
ATOM 1515 N N . ASN A 1 173 ? -4.794 5.589 -1.928 1.00 92.75 173 ASN A N 1
ATOM 1516 C CA . ASN A 1 173 ? -4.265 5.188 -0.627 1.00 92.75 173 ASN A CA 1
ATOM 1517 C C . ASN A 1 173 ? -2.935 4.436 -0.768 1.00 92.75 173 ASN A C 1
ATOM 1519 O O . ASN A 1 173 ? -1.979 4.754 -0.059 1.00 92.75 173 ASN A O 1
ATOM 1523 N N . ILE A 1 174 ? -2.834 3.506 -1.731 1.00 94.38 174 ILE A N 1
ATOM 1524 C CA . ILE 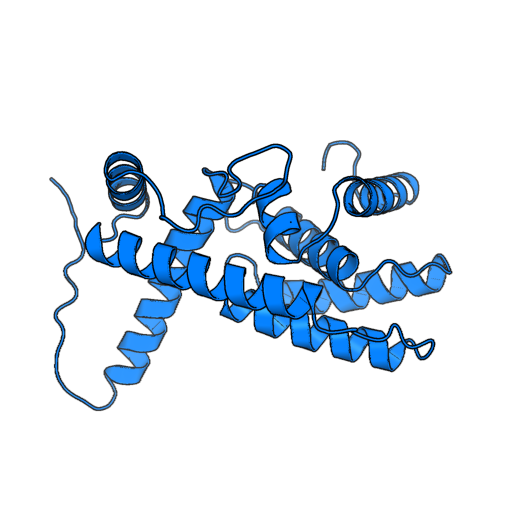A 1 174 ? -1.580 2.791 -2.041 1.00 94.38 174 ILE A CA 1
ATOM 1525 C C . ILE A 1 174 ? -0.470 3.790 -2.373 1.00 94.38 174 ILE A C 1
ATOM 1527 O O . ILE A 1 174 ? 0.631 3.732 -1.825 1.00 94.38 174 ILE A O 1
ATOM 1531 N N . ARG A 1 175 ? -0.757 4.735 -3.271 1.00 92.88 175 ARG A N 1
ATOM 1532 C CA . ARG A 1 175 ? 0.211 5.746 -3.693 1.00 92.88 175 ARG A CA 1
ATOM 1533 C C . ARG A 1 175 ? 0.663 6.626 -2.535 1.00 92.88 175 ARG A C 1
ATOM 1535 O O . ARG A 1 175 ? 1.852 6.928 -2.436 1.00 92.88 175 ARG A O 1
ATOM 1542 N N . MET A 1 176 ? -0.258 7.023 -1.658 1.00 89.19 176 MET A N 1
ATOM 1543 C CA . MET A 1 176 ? 0.068 7.878 -0.516 1.00 89.19 176 MET A CA 1
ATOM 1544 C C . MET A 1 176 ? 0.862 7.163 0.564 1.00 89.19 176 MET A C 1
ATOM 1546 O O . MET A 1 176 ? 1.765 7.770 1.141 1.00 89.19 176 MET A O 1
ATOM 1550 N N . LEU A 1 177 ? 0.594 5.875 0.776 1.00 91.31 177 LEU A N 1
ATOM 1551 C CA . LEU A 1 177 ? 1.352 5.026 1.692 1.00 91.31 177 LEU A CA 1
ATOM 1552 C C . LEU A 1 177 ? 2.858 5.041 1.380 1.00 91.31 177 LEU A C 1
ATOM 1554 O O . LEU A 1 177 ? 3.691 5.010 2.285 1.00 91.31 177 LEU A O 1
ATOM 1558 N N . VAL A 1 178 ? 3.211 5.127 0.097 1.00 91.06 178 VAL A N 1
ATOM 1559 C CA . VAL A 1 178 ? 4.601 5.021 -0.374 1.00 91.06 178 VAL A CA 1
ATOM 1560 C C . VAL A 1 178 ? 5.149 6.307 -0.991 1.00 91.06 178 VAL A C 1
ATOM 1562 O O . VAL A 1 178 ? 6.262 6.307 -1.511 1.00 91.06 178 VAL A O 1
ATOM 1565 N N . ASN A 1 179 ? 4.390 7.405 -0.924 1.00 88.56 179 ASN A N 1
ATOM 1566 C CA . ASN A 1 179 ? 4.750 8.710 -1.484 1.00 88.56 179 ASN A CA 1
ATOM 1567 C C . ASN A 1 179 ? 5.059 8.666 -3.001 1.00 88.56 179 ASN A C 1
ATOM 1569 O O . ASN A 1 179 ? 6.076 9.191 -3.458 1.00 88.56 179 ASN A O 1
ATOM 1573 N N . SER A 1 180 ? 4.195 8.008 -3.784 1.00 90.69 180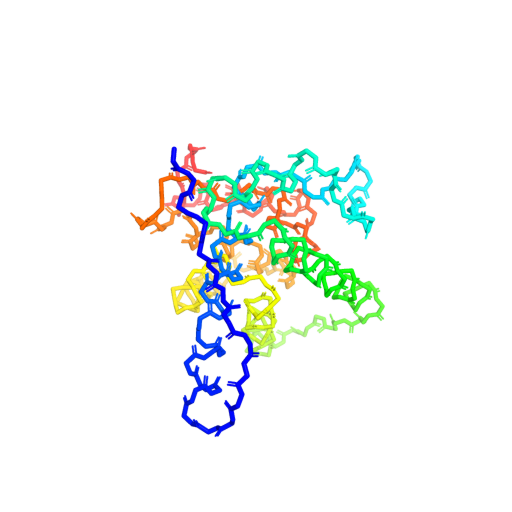 SER A N 1
ATOM 1574 C CA . SER A 1 180 ? 4.283 7.951 -5.251 1.00 90.69 180 SER A CA 1
ATOM 1575 C C . SER A 1 180 ? 3.302 8.924 -5.923 1.00 90.69 180 SER A C 1
ATOM 1577 O O . SER A 1 180 ? 2.105 8.956 -5.612 1.00 90.69 180 SER A O 1
ATOM 1579 N N . SER A 1 181 ? 3.794 9.714 -6.881 1.00 89.94 181 SER A N 1
ATOM 1580 C CA . SER A 1 181 ? 2.966 10.668 -7.629 1.00 89.94 181 SER A CA 1
ATOM 1581 C C . SER A 1 181 ? 2.024 9.970 -8.615 1.00 89.94 181 SER A C 1
ATOM 1583 O O . SER A 1 181 ? 2.276 8.849 -9.060 1.00 89.94 181 SER A O 1
ATOM 1585 N N . ALA A 1 182 ? 0.929 10.646 -8.971 1.00 91.19 182 ALA A N 1
ATOM 1586 C CA . ALA A 1 182 ? -0.090 10.110 -9.877 1.00 91.19 182 ALA A CA 1
ATOM 1587 C C . ALA A 1 182 ? 0.515 9.843 -11.241 1.00 91.19 182 ALA A C 1
ATOM 1589 O O . ALA A 1 182 ? 0.400 8.746 -11.778 1.00 91.19 182 ALA A O 1
ATOM 1590 N N . TYR A 1 183 ? 1.236 10.842 -11.737 1.00 92.56 183 TYR A N 1
ATOM 1591 C CA . TYR A 1 183 ? 1.916 10.787 -13.013 1.00 92.56 183 TYR A CA 1
ATOM 1592 C C . TYR A 1 183 ? 2.883 9.602 -13.101 1.00 92.56 183 TYR A C 1
ATOM 1594 O O . TYR A 1 183 ? 2.808 8.815 -14.041 1.00 92.56 183 TYR A O 1
ATOM 1602 N N . ALA A 1 184 ? 3.751 9.422 -12.097 1.00 92.81 184 ALA A N 1
ATOM 1603 C CA . ALA A 1 184 ? 4.713 8.326 -12.112 1.00 92.81 184 ALA A CA 1
ATOM 1604 C C . ALA A 1 184 ? 4.016 6.961 -12.037 1.00 92.81 184 ALA A C 1
ATOM 1606 O O . ALA A 1 184 ? 4.380 6.057 -12.781 1.00 92.81 184 ALA A O 1
ATOM 1607 N N . PHE A 1 185 ? 3.007 6.813 -11.174 1.00 95.38 185 PHE A N 1
ATOM 1608 C CA . PHE A 1 185 ? 2.253 5.567 -11.048 1.00 95.38 185 PHE A CA 1
ATOM 1609 C C . PHE A 1 185 ? 1.528 5.200 -12.348 1.00 95.38 185 PHE A C 1
ATOM 1611 O O . PHE A 1 185 ? 1.754 4.122 -12.899 1.00 95.38 185 PHE A O 1
ATOM 1618 N N . TYR A 1 186 ? 0.701 6.107 -12.875 1.00 94.81 186 TYR A N 1
ATOM 1619 C CA . TYR A 1 186 ? -0.079 5.849 -14.084 1.00 94.81 186 TYR A CA 1
ATOM 1620 C C . TYR A 1 186 ? 0.805 5.685 -15.320 1.00 94.81 186 TYR A C 1
ATOM 1622 O O . TYR A 1 186 ? 0.477 4.878 -16.184 1.00 94.81 186 TYR A O 1
ATOM 1630 N N . GLY A 1 187 ? 1.958 6.359 -15.377 1.00 93.38 187 GLY A N 1
ATOM 1631 C CA . GLY A 1 187 ? 2.948 6.143 -16.431 1.00 93.38 187 GLY A CA 1
ATOM 1632 C C . GLY A 1 187 ? 3.482 4.707 -16.461 1.00 93.38 187 GLY A C 1
ATOM 1633 O O . GLY A 1 187 ? 3.609 4.127 -17.537 1.00 93.38 187 GLY A O 1
ATOM 1634 N N . ILE A 1 188 ? 3.749 4.097 -15.299 1.00 94.19 188 ILE A N 1
ATOM 1635 C CA . ILE A 1 188 ? 4.177 2.688 -15.237 1.00 94.19 188 ILE A CA 1
ATOM 1636 C C . ILE A 1 188 ? 3.020 1.736 -15.505 1.00 94.19 188 ILE A C 1
ATOM 1638 O O . ILE A 1 188 ? 3.200 0.792 -16.269 1.00 94.19 188 ILE A O 1
ATOM 1642 N N . ARG A 1 189 ? 1.836 1.997 -14.941 1.00 94.19 189 ARG A N 1
ATOM 1643 C CA . ARG A 1 189 ? 0.635 1.196 -15.220 1.00 94.19 189 ARG A CA 1
ATOM 1644 C C . ARG A 1 189 ? 0.343 1.148 -16.721 1.00 94.19 189 ARG A C 1
ATOM 1646 O O . ARG A 1 189 ? 0.171 0.065 -17.261 1.00 94.19 189 ARG A O 1
ATOM 1653 N N . LYS A 1 190 ? 0.389 2.293 -17.411 1.00 92.94 190 LYS A N 1
ATOM 1654 C CA . LYS A 1 190 ? 0.194 2.364 -18.865 1.00 92.94 190 LYS A CA 1
ATOM 1655 C C . LYS A 1 190 ? 1.189 1.479 -19.617 1.00 92.94 190 LYS A C 1
ATOM 1657 O O . LYS A 1 190 ? 0.777 0.705 -20.468 1.00 92.94 190 LYS A O 1
ATOM 1662 N N . ARG A 1 191 ? 2.476 1.531 -19.260 1.00 92.31 191 ARG A N 1
ATOM 1663 C CA . ARG A 1 191 ? 3.502 0.672 -19.878 1.00 92.31 191 ARG A CA 1
ATOM 1664 C C . ARG A 1 191 ? 3.254 -0.814 -19.632 1.00 92.31 191 ARG A C 1
ATOM 1666 O O . ARG A 1 191 ? 3.486 -1.617 -20.523 1.00 92.31 191 ARG A O 1
ATOM 1673 N N . LEU A 1 192 ? 2.799 -1.188 -18.436 1.00 91.69 192 LEU A N 1
ATOM 1674 C CA . LEU A 1 192 ? 2.441 -2.577 -18.136 1.00 91.69 192 LEU A CA 1
ATOM 1675 C C . LEU A 1 192 ? 1.270 -3.053 -19.008 1.00 91.69 192 LEU A C 1
ATOM 1677 O O . LEU A 1 192 ? 1.317 -4.175 -19.501 1.00 91.69 192 LEU A O 1
ATOM 1681 N N . ILE A 1 193 ? 0.279 -2.190 -19.250 1.00 91.56 193 ILE A N 1
ATOM 1682 C CA . ILE A 1 193 ? -0.843 -2.467 -20.160 1.00 91.56 193 ILE A CA 1
ATOM 1683 C C . ILE A 1 193 ? -0.357 -2.583 -21.610 1.00 91.56 193 ILE A C 1
ATOM 1685 O O . ILE A 1 193 ? -0.645 -3.569 -22.280 1.00 91.56 193 ILE A O 1
ATOM 1689 N N . GLU A 1 194 ? 0.444 -1.623 -22.085 1.00 91.50 194 GLU A N 1
ATOM 1690 C CA . GLU A 1 194 ? 1.026 -1.624 -23.439 1.00 91.50 194 GLU A CA 1
ATOM 1691 C C . GLU A 1 194 ? 1.864 -2.887 -23.715 1.00 91.50 194 GLU A C 1
ATOM 1693 O O . GLU A 1 194 ? 1.977 -3.325 -24.857 1.00 91.50 194 GLU A O 1
ATOM 1698 N N . LYS A 1 195 ? 2.441 -3.487 -22.669 1.00 89.75 195 LYS A N 1
ATOM 1699 C CA . LYS A 1 195 ? 3.247 -4.713 -22.736 1.00 89.75 195 LYS A CA 1
ATOM 1700 C C . LYS A 1 195 ? 2.460 -5.991 -22.432 1.00 89.75 195 LYS A C 1
ATOM 1702 O O . LYS A 1 195 ? 3.067 -7.054 -22.343 1.00 89.75 195 LYS A O 1
ATOM 1707 N N . GLY A 1 196 ? 1.141 -5.898 -22.258 1.00 86.56 196 GLY A N 1
ATOM 1708 C CA . GLY A 1 196 ? 0.262 -7.044 -22.004 1.00 86.56 196 GLY A CA 1
ATOM 1709 C C . GLY A 1 196 ? 0.450 -7.705 -20.635 1.00 86.56 196 GLY A C 1
ATOM 1710 O O . GLY A 1 196 ? 0.036 -8.844 -20.45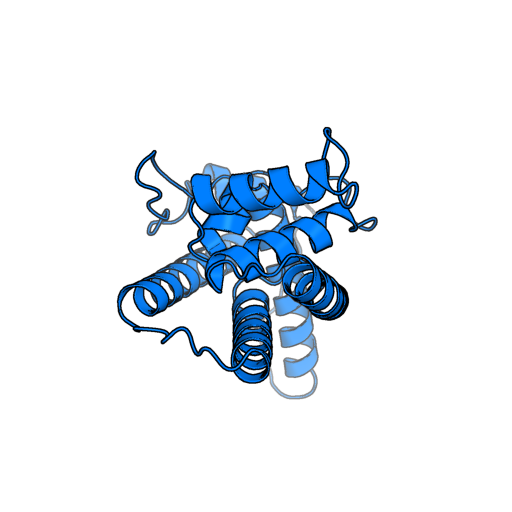1 1.00 86.56 196 GLY A O 1
ATOM 1711 N N . VAL A 1 197 ? 1.088 -7.023 -19.678 1.00 86.06 197 VAL A N 1
ATOM 1712 C CA . VAL A 1 197 ? 1.256 -7.519 -18.299 1.00 86.06 197 VAL A CA 1
ATOM 1713 C C . VAL A 1 197 ? -0.005 -7.276 -17.467 1.00 86.06 197 VAL A C 1
ATOM 1715 O O . VAL A 1 197 ? -0.299 -8.053 -16.566 1.00 86.06 197 VAL A O 1
ATOM 1718 N N . LEU A 1 198 ? -0.728 -6.193 -17.762 1.00 86.69 198 LEU A N 1
ATOM 1719 C CA . LEU A 1 198 ? -2.022 -5.846 -17.171 1.00 86.69 198 LEU A CA 1
ATOM 1720 C C . LEU A 1 198 ? -3.055 -5.649 -18.283 1.00 86.69 198 LEU A C 1
ATOM 1722 O O . LEU A 1 198 ? -2.707 -5.259 -19.399 1.00 86.69 198 LEU A O 1
ATOM 1726 N N . SER A 1 199 ? -4.326 -5.867 -17.973 1.00 79.94 199 SER A N 1
ATOM 1727 C CA . SER A 1 199 ? -5.445 -5.520 -18.848 1.00 79.94 199 SER A CA 1
ATOM 1728 C C . SER A 1 199 ? -5.848 -4.044 -18.701 1.00 79.94 199 SER A C 1
ATOM 1730 O O . SER A 1 199 ? -5.514 -3.376 -17.727 1.00 79.94 199 SER A O 1
ATOM 1732 N N . ILE A 1 200 ? -6.583 -3.507 -19.681 1.00 69.31 200 ILE A N 1
ATOM 1733 C CA . ILE A 1 200 ? -7.011 -2.090 -19.703 1.00 69.31 200 ILE A CA 1
ATOM 1734 C C . ILE A 1 200 ? -7.937 -1.747 -18.519 1.00 69.31 200 ILE A C 1
ATOM 1736 O O . ILE A 1 200 ? -7.939 -0.610 -18.039 1.00 69.31 200 ILE A O 1
ATOM 1740 N N . ASN A 1 201 ? -8.704 -2.735 -18.050 1.00 70.38 201 ASN A N 1
ATOM 1741 C CA . ASN A 1 201 ? -9.708 -2.580 -16.997 1.00 70.38 201 ASN A CA 1
ATOM 1742 C C . ASN A 1 201 ? -9.137 -2.744 -15.580 1.00 70.38 201 ASN A C 1
ATOM 1744 O O . ASN A 1 201 ? -9.860 -2.519 -14.612 1.00 70.38 201 ASN A O 1
ATOM 1748 N N . GLU A 1 202 ? -7.864 -3.124 -15.460 1.00 61.31 202 GLU A N 1
ATOM 1749 C CA . GLU A 1 202 ? -7.134 -3.247 -14.193 1.00 61.31 202 GLU A CA 1
ATOM 1750 C C . GLU A 1 202 ? -6.383 -1.968 -13.887 1.00 61.31 202 GLU A C 1
ATOM 1752 O O . GLU A 1 202 ? -6.639 -1.340 -12.834 1.00 61.31 202 GLU A O 1
#

Secondary structure (DSSP, 8-state):
------------SSHHHHHHHHHHHHHHHHHHHHHHH---B-STT--B-TT---HHHHHHHHHHHT--HHHHHHHHHHHHHHHHHHHHHHHHS--PPPS-HHHHHHHHHHHHHHHHHH---S-HHHHHHHHHHHHHHHHHTT----HHHHHHHHHHHHHHT--S-SSPPPHHHHHHHTT--HHHHHHHHHHHHHTTSS-TT-

Foldseek 3Di:
DQLADDDDDDDDDPVVVVVVVVLVVLLQLLLLCCQQPHDQADDPVRDGPQVDDDLVVLVVSCRVSSYDSVSSRVSRNQLSVLLVVVVVCVVPDPPDDDPPLVVLLVVLLVVLVVLCVSHVHFDNVQLNVLLVVVSVVCVVVVHDADSLLSSLVSRQVRQVPDPPDPTGGDSSSSSSSSVHDPVRNVVVVVVCCVVVVDPPVD

Radius of gyration: 18.18 Å; Cα contacts (8 Å, |Δi|>4): 178; chains: 1; bounding box: 51×36×56 Å

pLDDT: mean 84.23, std 15.0, range [32.84, 97.19]

Mean predicted aligned error: 7.41 Å

Sequence (202 aa):
MTKVFNIAIKQKSQDELKYSLYYNFVKQKVLRYVFQTLCFVKDSREKILINGFSSQIYREISQETYIQEFLVKIIIEEFLQELQNFRKFWKYCNIKWNHRKERVFAKVRIYLHKIHRIAPVFDYRRARINLNIFHKFLRMEHFWPQISTQLAIVIYITDLNDSEHQDRLRIQNIRMLVNSSAYAFYGIRKRLIEKGVLSINE